Protein AF-0000000085129226 (afdb_homodimer)

Nearest PDB structures (foldseek):
  6c9i-assembly1_H  TM=8.394E-01  e=1.267E-07  Pseudomonas aeruginosa PAO1
  4jcu-assembly1_A  TM=8.297E-01  e=1.468E-06  Deinococcus radiodurans R1 = ATCC 13939 = DSM 20539
  8ukm-assembly1_B  TM=6.524E-01  e=1.034E-04  synthetic construct
  3fwu-assembly1_A  TM=6.104E-01  e=4.270E-04  Leishmania major
  9mf3-assembly1_A  TM=7.024E-01  e=2.140E-03  Plasmodium knowlesi strain H

Sequence (278 aa):
MPHIAIEVSPSLLPSIQWEPVLHAMHLALAERGWARLADLKSRVAPIAVGLCGDDPHAQQLIATLTLTNPRPPQMCSAMAEVVFEHLSRAIGAIGPIGPIDAHPEAAAWVQCGVFLQEHPKSHYLKRQWNAPPPAPSTPMPHIAIEVSPSLLPSIQWEPVLHAMHLALAERGWARLADLKSRVAPIAVGLCGDDPHAQQLIATLTLTNPRPPQMCSAMAEVVFEHLSRAIGAIGPIGPIDAHPEAAAWVQCGVFLQEHPKSHYLKRQWNAPPPAPSTP

Solvent-accessible surface area (backbone atoms only — not comparable to full-atom values): 15858 Å² total; per-residue (Å²): 88,40,35,37,43,31,39,27,29,60,78,52,56,80,59,43,72,54,69,66,52,52,38,51,45,38,47,56,43,27,75,73,66,77,44,60,47,79,44,31,33,38,35,30,30,72,41,90,79,75,70,49,92,90,38,76,59,45,36,43,38,41,33,38,41,36,33,28,59,91,69,58,67,68,57,54,53,50,50,50,47,51,54,47,50,51,53,49,51,51,58,67,70,37,71,87,51,68,65,82,85,45,57,74,87,60,52,42,46,75,49,76,47,73,45,80,41,80,40,61,49,88,38,51,48,76,51,72,40,78,61,74,76,77,76,75,78,76,128,90,40,36,38,44,33,39,27,29,60,79,52,56,80,60,44,71,55,66,66,52,52,50,51,46,45,49,57,43,27,75,73,65,76,43,59,62,90,42,54,46,74,50,80,45,68,33,75,44,57,36,42,26,86,36,71,62,45,35,44,38,42,33,38,39,36,35,28,60,92,67,58,68,70,55,53,50,50,52,49,48,51,53,47,48,51,52,48,51,50,58,69,67,37,70,88,50,67,65,84,84,44,55,74,88,55,51,44,21,40,41,37,38,37,39,54,41,81,42,64,50,90,80,55,86,88,88,84,76,91,64,74,75,77,76,75,77,78,127

Foldseek 3Di:
DKEKEKEWEPLVVVQFPVVVLVLVLLCVCVVVVNDPSVPYYYDYDYDPADDDDPDRLAIEMEMEIEAADDDDPVSLVVSQVSNVVSVVVRVVPGPFGDDPPPDPVSGHHYYYYYHYHYHYNVPDDDDDDPDDDDDPPDD/DKEKEKEWEPLVVVQFPVPVLVLVLLCVCVVVVNDPSVPYYYDYDYDPADDDDPDRLAIEMEMEIEDADDDPPVSLVVSQVSNVVSVVVRVVPGDFGDDPPDDPVSGHHYYYYYHYHYHHNVVDDDDDDPDPDDDPPDD

Radius of gyration: 20.68 Å; Cα contacts (8 Å, |Δi|>4): 468; chains: 2; bounding box: 60×63×51 Å

pLDDT: mean 89.67, std 13.09, range [45.44, 98.75]

Secondary structure (DSSP, 8-state):
--EEEEEE-TTTGGGS-HHHHHHHHHHHHHHTTSS-GGG-EEEEEE-SS--BTTBTT-EEEEEEEEE-S---HHHHHHHHHHHHHHHHHHHHTS---S-TTS-GGGPPPEEEEEEEEE--GGGEEEEEESPPPPP----/--EEEEEE-TTTGGGS-HHHHHHHHHHHHHHTTSS-GGG-EEEEEE-SEEEETTBTT-EEEEEEEEE-S---HHHHHHHHHHHHHHHHHHHHT----S-TTS-GGGPPPEEEEEEEEE--GGG-----SSPPP------

Organism: Delftia acidovorans (strain DSM 14801 / SPH-1) (NCBI:txid398578)

InterPro domains:
  IPR014347 Tautomerase/MIF superfamily [G3DSA:3.30.429.10] (1-131)
  IPR014347 Tautomerase/MIF superfamily [SSF55331] (2-94)

Structure (mmCIF, N/CA/C/O backbone):
data_AF-0000000085129226-model_v1
#
loop_
_entity.id
_entity.type
_entity.pdbx_description
1 polymer '5-carboxymethyl-2-hydroxymuconate isomerase'
#
loop_
_atom_site.group_PDB
_atom_site.id
_atom_site.type_symbol
_atom_site.label_atom_id
_atom_site.label_alt_id
_atom_site.label_comp_id
_atom_site.label_asym_id
_atom_site.label_entity_id
_atom_site.label_seq_id
_atom_site.pdbx_PDB_ins_code
_atom_site.Cartn_x
_atom_site.Cartn_y
_atom_site.Cartn_z
_atom_site.occupancy
_atom_site.B_iso_or_equiv
_atom_site.auth_seq_id
_atom_site.auth_comp_id
_atom_site.auth_asym_id
_atom_site.auth_atom_id
_atom_site.pdbx_PDB_model_num
ATOM 1 N N . MET A 1 1 ? -12.898 -1.549 -1.796 1 88.31 1 MET A N 1
ATOM 2 C CA . MET A 1 1 ? -11.859 -1.631 -0.772 1 88.31 1 MET A CA 1
ATOM 3 C C . MET A 1 1 ? -10.773 -0.582 -1.011 1 88.31 1 MET A C 1
ATOM 5 O O . MET A 1 1 ? -9.719 -0.891 -1.561 1 88.31 1 MET A O 1
ATOM 9 N N . PRO A 1 2 ? -11.086 0.619 -0.636 1 97.19 2 PRO A N 1
ATOM 10 C CA . PRO A 1 2 ? -10.148 1.71 -0.916 1 97.19 2 PRO A CA 1
ATOM 11 C C . PRO A 1 2 ? -8.891 1.646 -0.049 1 97.19 2 PRO A C 1
ATOM 13 O O . PRO A 1 2 ? -8.977 1.302 1.134 1 97.19 2 PRO A O 1
ATOM 16 N N . HIS A 1 3 ? -7.758 1.921 -0.655 1 98.62 3 HIS A N 1
ATOM 17 C CA . HIS A 1 3 ? -6.484 2.113 0.029 1 98.62 3 HIS A CA 1
ATOM 18 C C . HIS A 1 3 ? -6 3.553 -0.105 1 98.62 3 HIS A C 1
ATOM 20 O O . HIS A 1 3 ? -6.051 4.133 -1.193 1 98.62 3 HIS A O 1
ATOM 26 N N . ILE A 1 4 ? -5.586 4.121 0.953 1 98.75 4 ILE A N 1
ATOM 27 C CA . ILE A 1 4 ? -4.93 5.422 0.935 1 98.75 4 ILE A CA 1
ATOM 28 C C . ILE A 1 4 ? -3.494 5.281 1.437 1 98.75 4 ILE A C 1
ATOM 30 O O . ILE A 1 4 ? -3.264 5.105 2.635 1 98.75 4 ILE A O 1
ATOM 34 N N . ALA A 1 5 ? -2.553 5.324 0.58 1 98.75 5 ALA A N 1
ATOM 35 C CA . ALA A 1 5 ? -1.132 5.289 0.915 1 98.75 5 ALA A CA 1
ATOM 36 C C . ALA A 1 5 ? -0.539 6.695 0.933 1 98.75 5 ALA A C 1
ATOM 38 O O . ALA A 1 5 ? -0.619 7.422 -0.059 1 98.75 5 ALA A O 1
ATOM 39 N N . ILE A 1 6 ? 0.113 7.074 1.981 1 98.69 6 ILE A N 1
ATOM 40 C CA . ILE A 1 6 ? 0.617 8.43 2.148 1 98.69 6 ILE A CA 1
ATOM 41 C C . ILE A 1 6 ? 2.127 8.398 2.369 1 98.69 6 ILE A C 1
ATOM 43 O O . ILE A 1 6 ? 2.621 7.652 3.219 1 98.69 6 ILE A O 1
ATOM 47 N N . GLU A 1 7 ? 2.844 9.109 1.606 1 98.31 7 GLU A N 1
ATOM 48 C CA . GLU A 1 7 ? 4.262 9.391 1.812 1 98.31 7 GLU A CA 1
ATOM 49 C C . GLU A 1 7 ? 4.473 10.82 2.301 1 98.31 7 GLU A C 1
ATOM 51 O O . GLU A 1 7 ? 3.902 11.766 1.747 1 98.31 7 GLU A O 1
ATOM 56 N N . VAL A 1 8 ? 5.273 10.93 3.248 1 97.5 8 VAL A N 1
ATOM 57 C CA . VAL A 1 8 ? 5.359 12.25 3.857 1 97.5 8 VAL A CA 1
ATOM 58 C C . VAL A 1 8 ? 6.809 12.555 4.238 1 97.5 8 VAL A C 1
ATOM 60 O O . VAL A 1 8 ? 7.547 11.656 4.645 1 97.5 8 VAL A O 1
ATOM 63 N N . SER A 1 9 ? 7.234 13.828 4.145 1 95.25 9 SER A N 1
ATOM 64 C CA . SER A 1 9 ? 8.555 14.258 4.59 1 95.25 9 SER A CA 1
ATOM 65 C C . SER A 1 9 ? 8.773 13.93 6.062 1 95.25 9 SER A C 1
ATOM 67 O O . SER A 1 9 ? 7.84 13.992 6.863 1 95.25 9 SER A O 1
ATOM 69 N N . PRO A 1 10 ? 10 13.734 6.375 1 92.12 10 PRO A N 1
ATOM 70 C CA . PRO A 1 10 ? 10.289 13.281 7.734 1 92.12 10 PRO A CA 1
ATOM 71 C C . PRO A 1 10 ? 9.883 14.297 8.797 1 92.12 10 PRO A C 1
ATOM 73 O O . PRO A 1 10 ? 9.438 13.914 9.883 1 92.12 10 PRO A O 1
ATOM 76 N N . SER A 1 11 ? 9.977 15.547 8.516 1 88.62 11 SER A N 1
ATOM 77 C CA . SER A 1 11 ? 9.648 16.562 9.508 1 88.62 11 SER A CA 1
ATOM 78 C C . SER A 1 11 ? 8.148 16.656 9.734 1 88.62 11 SER A C 1
ATOM 80 O O . SER A 1 11 ? 7.699 17.047 10.82 1 88.62 11 SER A O 1
ATOM 82 N N . LEU A 1 12 ? 7.395 16.219 8.797 1 91.5 12 LEU A N 1
ATOM 83 C CA . LEU A 1 12 ? 5.941 16.297 8.898 1 91.5 12 LEU A CA 1
ATOM 84 C C . LEU A 1 12 ? 5.395 15.094 9.664 1 91.5 12 LEU A C 1
ATOM 86 O O . LEU A 1 12 ? 4.328 15.18 10.281 1 91.5 12 LEU A O 1
ATOM 90 N N . LEU A 1 13 ? 6.074 14.062 9.602 1 93.94 13 LEU A N 1
ATOM 91 C CA . LEU A 1 13 ? 5.578 12.805 10.156 1 93.94 13 LEU A CA 1
ATOM 92 C C . LEU A 1 13 ? 5.254 12.953 11.633 1 93.94 13 LEU A C 1
ATOM 94 O O . LEU A 1 13 ? 4.148 12.617 12.07 1 93.94 13 LEU A O 1
ATOM 98 N N . PRO A 1 14 ? 6.145 13.539 12.406 1 92.81 14 PRO A N 1
ATOM 99 C CA . PRO A 1 14 ? 5.805 13.695 13.828 1 92.81 14 PRO A CA 1
ATOM 100 C C . PRO A 1 14 ? 4.902 14.898 14.086 1 92.81 14 PRO A C 1
ATOM 102 O O . PRO A 1 14 ? 4.379 15.055 15.195 1 92.81 14 PRO A O 1
ATOM 105 N N . SER A 1 15 ? 4.723 15.781 13.164 1 92.12 15 SER A N 1
ATOM 106 C CA . SER A 1 15 ? 4.012 17.031 13.383 1 92.12 15 SER A CA 1
ATOM 107 C C . SER A 1 15 ? 2.508 16.859 13.211 1 92.12 15 SER A C 1
ATOM 109 O O . SER A 1 15 ? 1.726 17.734 13.578 1 92.12 15 SER A O 1
ATOM 111 N N . ILE A 1 16 ? 2.092 15.719 12.617 1 94.5 16 ILE A N 1
ATOM 112 C CA . ILE A 1 16 ? 0.68 15.453 12.375 1 94.5 16 ILE A CA 1
ATOM 113 C C . ILE A 1 16 ? 0.212 14.305 13.266 1 94.5 16 ILE A C 1
ATOM 115 O O . ILE A 1 16 ? 0.913 13.305 13.422 1 94.5 16 ILE A O 1
ATOM 119 N N . GLN A 1 17 ? -0.953 14.523 13.898 1 95.38 17 GLN A N 1
ATOM 120 C CA . GLN A 1 17 ? -1.608 13.414 14.586 1 95.38 17 GLN A CA 1
ATOM 121 C C . GLN A 1 17 ? -2.344 12.508 13.594 1 95.38 17 GLN A C 1
ATOM 123 O O . GLN A 1 17 ? -3.523 12.727 13.312 1 95.38 17 GLN A O 1
ATOM 128 N N . TRP A 1 18 ? -1.726 11.492 13.18 1 96.62 18 TRP A N 1
ATOM 129 C CA . TRP A 1 18 ? -2.15 10.742 12.008 1 96.62 18 TRP A CA 1
ATOM 130 C C . TRP A 1 18 ? -3.398 9.914 12.312 1 96.62 18 TRP A C 1
ATOM 132 O O . TRP A 1 18 ? -4.332 9.875 11.508 1 96.62 18 TRP A O 1
ATOM 142 N N . GLU A 1 19 ? -3.438 9.242 13.445 1 95.44 19 GLU A N 1
ATOM 143 C CA . GLU A 1 19 ? -4.539 8.328 13.711 1 95.44 19 GLU A CA 1
ATOM 144 C C . GLU A 1 19 ? -5.887 9.039 13.633 1 95.44 19 GLU A C 1
ATOM 146 O O . GLU A 1 19 ? -6.777 8.617 12.898 1 95.44 19 GLU A O 1
ATOM 151 N N . PRO A 1 20 ? -6.008 10.203 14.352 1 96.88 20 PRO A N 1
ATOM 152 C CA . PRO A 1 20 ? -7.27 10.938 14.211 1 96.88 20 PRO A CA 1
ATOM 153 C C . PRO A 1 20 ? -7.527 11.406 12.781 1 96.88 20 PRO A C 1
ATOM 155 O O . PRO A 1 20 ? -8.68 11.438 12.336 1 96.88 20 PRO A O 1
ATOM 158 N N . VAL A 1 21 ? -6.523 11.812 12.055 1 97.69 21 VAL A N 1
ATOM 159 C CA . VAL A 1 21 ? -6.676 12.297 10.688 1 97.69 21 VAL A CA 1
ATOM 160 C C . VAL A 1 21 ? -7.176 11.164 9.797 1 97.69 21 VAL A C 1
ATOM 162 O O . VAL A 1 21 ? -8.141 11.336 9.047 1 97.69 21 VAL A O 1
ATOM 165 N N . LEU A 1 22 ? -6.562 10.008 9.906 1 98.38 22 LEU A N 1
ATOM 166 C CA . LEU A 1 22 ? -6.961 8.859 9.102 1 98.38 22 LEU A CA 1
ATOM 167 C C . LEU A 1 22 ? -8.375 8.406 9.453 1 98.38 22 LEU A C 1
ATOM 169 O O . LEU A 1 22 ? -9.172 8.086 8.57 1 98.38 22 LEU A O 1
ATOM 173 N N . HIS A 1 23 ? -8.617 8.43 10.672 1 98.25 23 HIS A N 1
ATOM 174 C CA . HIS A 1 23 ? -9.945 8.031 11.125 1 98.25 23 HIS A CA 1
ATOM 175 C C . HIS A 1 23 ? -11.023 8.961 10.57 1 98.25 23 HIS A C 1
ATOM 177 O O . HIS A 1 23 ? -12.047 8.5 10.07 1 98.25 23 HIS A O 1
ATOM 183 N N . ALA A 1 24 ? -10.773 10.203 10.711 1 98.31 24 ALA A N 1
ATOM 184 C CA . ALA A 1 24 ? -11.719 11.188 10.188 1 98.31 24 ALA A CA 1
ATOM 185 C C . ALA A 1 24 ? -11.914 11.016 8.688 1 98.31 24 ALA A C 1
ATOM 187 O O . ALA A 1 24 ? -13.031 11.164 8.18 1 98.31 24 ALA A O 1
ATOM 188 N N . MET A 1 25 ? -10.883 10.766 7.992 1 98.12 25 MET A N 1
ATOM 189 C CA . MET A 1 25 ? -10.945 10.531 6.551 1 98.12 25 MET A CA 1
ATOM 190 C C . MET A 1 25 ? -11.805 9.312 6.234 1 98.12 25 MET A C 1
ATOM 192 O O . MET A 1 25 ? -12.664 9.367 5.359 1 98.12 25 MET A O 1
ATOM 196 N N . HIS A 1 26 ? -11.531 8.25 6.957 1 98.56 26 HIS A N 1
ATOM 197 C CA . HIS A 1 26 ? -12.32 7.039 6.766 1 98.56 26 HIS A CA 1
ATOM 198 C C . HIS A 1 26 ? -13.797 7.297 7.031 1 98.56 26 HIS A C 1
ATOM 200 O O . HIS A 1 26 ? -14.656 6.906 6.238 1 98.56 26 HIS A O 1
ATOM 206 N N . LEU A 1 27 ? -14.109 7.934 8.062 1 98.44 27 LEU A N 1
ATOM 207 C CA . LEU A 1 27 ? -15.484 8.227 8.438 1 98.44 27 LEU A CA 1
ATOM 208 C C . LEU A 1 27 ? -16.156 9.086 7.371 1 98.44 27 LEU A C 1
ATOM 210 O O . LEU A 1 27 ? -17.312 8.844 7.012 1 98.44 27 LEU A O 1
ATOM 214 N N . ALA A 1 28 ? -15.492 10.062 6.93 1 98.56 28 ALA A N 1
ATOM 215 C CA . ALA A 1 28 ? -16.047 10.969 5.93 1 98.56 28 ALA A CA 1
ATOM 216 C C . ALA A 1 28 ? -16.453 10.219 4.664 1 98.56 28 ALA A C 1
ATOM 218 O O . ALA A 1 28 ? -17.5 10.484 4.078 1 98.56 28 ALA A O 1
ATOM 219 N N . LEU A 1 29 ? -15.617 9.336 4.254 1 98.25 29 LEU A N 1
ATOM 220 C CA . LEU A 1 29 ? -15.898 8.539 3.062 1 98.25 29 LEU A CA 1
ATOM 221 C C . LEU A 1 29 ? -17.047 7.57 3.32 1 98.25 29 LEU A C 1
ATOM 223 O O . LEU A 1 29 ? -17.938 7.406 2.473 1 98.25 29 LEU A O 1
ATOM 227 N N . ALA A 1 30 ? -17.047 7 4.457 1 98.06 30 ALA A N 1
ATOM 228 C CA . ALA A 1 30 ? -18.062 5.996 4.805 1 98.06 30 ALA A CA 1
ATOM 229 C C . ALA A 1 30 ? -19.422 6.641 5.008 1 98.06 30 ALA A C 1
ATOM 231 O O . ALA A 1 30 ? -20.453 6.082 4.598 1 98.06 30 ALA A O 1
ATOM 232 N N . GLU A 1 31 ? -19.469 7.734 5.605 1 97.75 31 GLU A N 1
ATOM 233 C CA . GLU A 1 31 ? -20.719 8.414 5.91 1 97.75 31 GLU A CA 1
ATOM 234 C C . GLU A 1 31 ? -21.438 8.844 4.637 1 97.75 31 GLU A C 1
ATOM 236 O O . GLU A 1 31 ? -22.672 8.93 4.613 1 97.75 31 GLU A O 1
ATOM 241 N N . ARG A 1 32 ? -20.766 9.031 3.611 1 96.81 32 ARG A N 1
ATOM 242 C CA . ARG A 1 32 ? -21.328 9.422 2.318 1 96.81 32 ARG A CA 1
ATOM 243 C C . ARG A 1 32 ? -21.781 8.203 1.531 1 96.81 32 ARG A C 1
ATOM 245 O O . ARG A 1 32 ? -22.328 8.328 0.433 1 96.81 32 ARG A O 1
ATOM 252 N N . GLY A 1 33 ? -21.438 7.078 2.082 1 95.88 33 GLY A N 1
ATOM 253 C CA . GLY A 1 33 ? -21.844 5.832 1.44 1 95.88 33 GLY A CA 1
ATOM 254 C C . GLY A 1 33 ? -20.906 5.418 0.32 1 95.88 33 GLY A C 1
ATOM 255 O O . GLY A 1 33 ? -21.266 4.594 -0.524 1 95.88 33 GLY A O 1
ATOM 256 N N . TRP A 1 34 ? -19.75 5.93 0.274 1 96.44 34 TRP A N 1
ATOM 257 C CA . TRP A 1 34 ? -18.859 5.691 -0.857 1 96.44 34 TRP A CA 1
ATOM 258 C C . TRP A 1 34 ? -18 4.457 -0.623 1 96.44 34 TRP A C 1
ATOM 260 O O . TRP A 1 34 ? -17.391 3.93 -1.557 1 96.44 34 TRP A O 1
ATOM 270 N N . ALA A 1 35 ? -17.891 3.943 0.627 1 96.44 35 ALA A N 1
ATOM 271 C CA . ALA A 1 35 ? -17.188 2.732 1.023 1 96.44 35 ALA A CA 1
ATOM 272 C C . ALA A 1 35 ? -17.656 2.242 2.391 1 96.44 35 ALA A C 1
ATOM 274 O O . ALA A 1 35 ? -18.078 3.039 3.229 1 96.44 35 ALA A O 1
ATOM 275 N N . ARG A 1 36 ? -17.609 1.003 2.551 1 95.56 36 ARG A N 1
ATOM 276 C CA . ARG A 1 36 ? -17.781 0.502 3.91 1 95.56 36 ARG A CA 1
ATOM 277 C C . ARG A 1 36 ? -16.594 0.858 4.781 1 95.56 36 ARG A C 1
ATOM 279 O O . ARG A 1 36 ? -15.438 0.746 4.344 1 95.56 36 ARG A O 1
ATOM 286 N N . LEU A 1 37 ? -16.844 1.303 5.988 1 96.38 37 LEU A N 1
ATOM 287 C CA . LEU A 1 37 ? -15.781 1.695 6.914 1 96.38 37 LEU A CA 1
ATOM 288 C C . LEU A 1 37 ? -14.758 0.576 7.082 1 96.38 37 LEU A C 1
ATOM 290 O O . LEU A 1 37 ? -13.555 0.819 7.02 1 96.38 37 LEU A O 1
ATOM 294 N N . ALA A 1 38 ? -15.164 -0.671 7.172 1 92.81 38 ALA A N 1
ATOM 295 C CA . ALA A 1 38 ? -14.312 -1.828 7.434 1 92.81 38 ALA A CA 1
ATOM 296 C C . ALA A 1 38 ? -13.43 -2.145 6.227 1 92.81 38 ALA A C 1
ATOM 298 O O . ALA A 1 38 ? -12.469 -2.906 6.336 1 92.81 38 ALA A O 1
ATOM 299 N N . ASP A 1 39 ? -13.727 -1.554 5.094 1 94.44 39 ASP A N 1
ATOM 300 C CA . ASP A 1 39 ? -12.992 -1.862 3.875 1 94.44 39 ASP A CA 1
ATOM 301 C C . ASP A 1 39 ? -11.883 -0.844 3.633 1 94.44 39 ASP A C 1
ATOM 303 O O . ASP A 1 39 ? -11.031 -1.037 2.758 1 94.44 39 ASP A O 1
ATOM 307 N N . LEU A 1 40 ? -11.93 0.253 4.336 1 97.06 40 LEU A N 1
ATOM 308 C CA . LEU A 1 40 ? -10.945 1.312 4.133 1 97.06 40 LEU A CA 1
ATOM 309 C C . LEU A 1 40 ? -9.625 0.967 4.812 1 97.06 40 LEU A C 1
ATOM 311 O O . LEU A 1 40 ? -9.617 0.462 5.938 1 97.06 40 LEU A O 1
ATOM 315 N N . LYS A 1 41 ? -8.516 1.182 4.148 1 97.75 41 LYS A N 1
ATOM 316 C CA . LYS A 1 41 ? -7.172 0.99 4.688 1 97.75 41 LYS A CA 1
ATOM 317 C C . LYS A 1 41 ? -6.273 2.178 4.355 1 97.75 41 LYS A C 1
ATOM 319 O O . LYS A 1 41 ? -6.188 2.598 3.201 1 97.75 41 LYS A O 1
ATOM 324 N N . SER A 1 42 ? -5.672 2.67 5.344 1 98.5 42 SER A N 1
ATOM 325 C CA . SER A 1 42 ? -4.711 3.75 5.137 1 98.5 42 SER A CA 1
ATOM 326 C C . SER A 1 42 ? -3.361 3.416 5.758 1 98.5 42 SER A C 1
ATOM 328 O O . SER A 1 42 ? -3.291 2.68 6.746 1 98.5 42 SER A O 1
ATOM 330 N N . ARG A 1 43 ? -2.391 3.967 5.141 1 98.38 43 ARG A N 1
ATOM 331 C CA . ARG A 1 43 ? -1.043 3.799 5.672 1 98.38 43 ARG A CA 1
ATOM 332 C C . ARG A 1 43 ? -0.167 5 5.336 1 98.38 43 ARG A C 1
ATOM 334 O O . ARG A 1 43 ? -0.333 5.621 4.285 1 98.38 43 ARG A O 1
ATOM 341 N N . VAL A 1 44 ? 0.813 5.262 6.246 1 98.38 44 VAL A N 1
ATOM 342 C CA . VAL A 1 44 ? 1.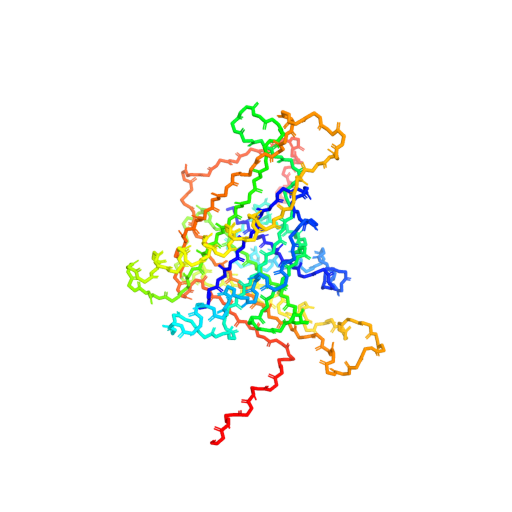727 6.395 6.125 1 98.38 44 VAL A CA 1
ATOM 343 C C . VAL A 1 44 ? 3.17 5.902 6.184 1 98.38 44 VAL A C 1
ATOM 345 O O . VAL A 1 44 ? 3.508 5.047 7.008 1 98.38 44 VAL A O 1
ATOM 348 N N . ALA A 1 45 ? 4 6.406 5.348 1 97.31 45 ALA A N 1
ATOM 349 C CA . ALA A 1 45 ? 5.43 6.094 5.348 1 97.31 45 ALA A CA 1
ATOM 350 C C . ALA A 1 45 ? 6.266 7.355 5.168 1 97.31 45 ALA A C 1
ATOM 352 O O . ALA A 1 45 ? 5.875 8.273 4.438 1 97.31 45 ALA A O 1
ATOM 353 N N . PRO A 1 46 ? 7.449 7.363 5.762 1 96.12 46 PRO A N 1
ATOM 354 C CA . PRO A 1 46 ? 8.328 8.523 5.57 1 96.12 46 PRO A CA 1
ATOM 355 C C . PRO A 1 46 ? 9.062 8.492 4.234 1 96.12 46 PRO A C 1
ATOM 357 O O . PRO A 1 46 ? 9.414 7.418 3.742 1 96.12 46 PRO A O 1
ATOM 360 N N . ILE A 1 47 ? 9.289 9.664 3.703 1 95.81 47 ILE A N 1
ATOM 361 C CA . ILE A 1 47 ? 10.227 9.875 2.607 1 95.81 47 ILE A CA 1
ATOM 362 C C . ILE A 1 47 ? 11.641 10.047 3.164 1 95.81 47 ILE A C 1
ATOM 364 O O . ILE A 1 47 ? 11.883 10.906 4.016 1 95.81 47 ILE A O 1
ATOM 368 N N . ALA A 1 48 ? 12.555 9.281 2.605 1 94 48 ALA A N 1
ATOM 369 C CA . ALA A 1 48 ? 13.914 9.352 3.135 1 94 48 ALA A CA 1
ATOM 370 C C . ALA A 1 48 ? 14.609 10.641 2.703 1 94 48 ALA A C 1
ATOM 372 O O . ALA A 1 48 ? 15.242 11.32 3.518 1 94 48 ALA A O 1
ATOM 373 N N . VAL A 1 49 ? 14.594 10.938 1.467 1 93.62 49 VAL A N 1
ATOM 374 C CA . VAL A 1 49 ? 15.156 12.156 0.884 1 93.62 49 VAL A CA 1
ATOM 375 C C . VAL A 1 49 ? 14.188 12.727 -0.148 1 93.62 49 VAL A C 1
ATOM 377 O O . VAL A 1 49 ? 13.656 11.992 -0.982 1 93.62 49 VAL A O 1
ATOM 380 N N . GLY A 1 50 ? 13.875 14 0.021 1 93.06 50 GLY A N 1
ATOM 381 C CA . GLY A 1 50 ? 12.945 14.633 -0.901 1 93.06 50 GLY A CA 1
ATOM 382 C C . GLY A 1 50 ? 13.391 16.016 -1.351 1 93.06 50 GLY A C 1
ATOM 383 O O . GLY A 1 50 ? 14.203 16.656 -0.68 1 93.06 50 GLY A O 1
ATOM 384 N N . LEU A 1 51 ? 12.984 16.328 -2.498 1 94 51 LEU A N 1
ATOM 385 C CA . LEU A 1 51 ? 13.156 17.656 -3.066 1 94 51 LEU A CA 1
ATOM 386 C C . LEU A 1 51 ? 11.898 18.109 -3.799 1 94 51 LEU A C 1
ATOM 388 O O . LEU A 1 51 ? 11.297 17.328 -4.543 1 94 51 LEU A O 1
ATOM 392 N N . CYS A 1 52 ? 11.5 19.297 -3.539 1 93.19 52 CYS A N 1
ATOM 393 C CA . CYS A 1 52 ? 10.438 19.938 -4.305 1 93.19 52 CYS A CA 1
ATOM 394 C C . CYS A 1 52 ? 10.977 21.094 -5.133 1 93.19 52 CYS A C 1
ATOM 396 O O . CYS A 1 52 ? 11.375 22.109 -4.586 1 93.19 52 CYS A O 1
ATOM 398 N N . GLY A 1 53 ? 10.836 20.844 -6.484 1 94.25 53 GLY A N 1
ATOM 399 C CA . GLY A 1 53 ? 11.5 21.812 -7.336 1 94.25 53 GLY A CA 1
ATOM 400 C C . GLY A 1 53 ? 12.977 21.969 -7.023 1 94.25 53 GLY A C 1
ATOM 401 O O . GLY A 1 53 ? 13.727 20.984 -7.078 1 94.25 53 GLY A O 1
ATOM 402 N N . ASP A 1 54 ? 13.406 23.172 -6.621 1 93.19 54 ASP A N 1
ATOM 403 C CA . ASP A 1 54 ? 14.797 23.438 -6.27 1 93.19 54 ASP A CA 1
ATOM 404 C C . ASP A 1 54 ? 14.914 23.891 -4.812 1 93.19 54 ASP A C 1
ATOM 406 O O . ASP A 1 54 ? 15.938 24.438 -4.41 1 93.19 54 ASP A O 1
ATOM 410 N N . ASP A 1 55 ? 13.93 23.75 -3.924 1 90.25 55 ASP A N 1
ATOM 411 C CA . ASP A 1 55 ? 13.93 24.156 -2.523 1 90.25 55 ASP A CA 1
ATOM 412 C C . ASP A 1 55 ? 14.117 22.969 -1.596 1 90.25 55 ASP A C 1
ATOM 414 O O . ASP A 1 55 ? 13.172 22.203 -1.358 1 90.25 55 ASP A O 1
ATOM 418 N N . PRO A 1 56 ? 15.211 22.844 -1 1 86.5 56 PRO A N 1
ATOM 419 C CA . PRO A 1 56 ? 15.469 21.703 -0.121 1 86.5 56 PRO A CA 1
ATOM 420 C C . PRO A 1 56 ? 14.719 21.781 1.205 1 86.5 56 PRO A C 1
ATOM 422 O O . PRO A 1 56 ? 14.68 20.812 1.963 1 86.5 56 PRO A O 1
ATOM 425 N N . HIS A 1 57 ? 14.094 22.875 1.506 1 86.25 57 HIS A N 1
ATOM 426 C CA . HIS A 1 57 ? 13.398 23.047 2.775 1 86.25 57 HIS A CA 1
ATOM 427 C C . HIS A 1 57 ? 11.906 22.766 2.627 1 86.25 57 HIS A C 1
ATOM 429 O O . HIS A 1 57 ? 11.195 22.625 3.625 1 86.25 57 HIS A O 1
ATOM 435 N N . ALA A 1 58 ? 11.438 22.75 1.385 1 89.75 58 ALA A N 1
ATOM 436 C CA . ALA A 1 58 ? 10.031 22.438 1.156 1 89.75 58 ALA A CA 1
ATOM 437 C C . ALA A 1 58 ? 9.695 21.016 1.616 1 89.75 58 ALA A C 1
ATOM 439 O O . ALA A 1 58 ? 10.516 20.109 1.471 1 89.75 58 ALA A O 1
ATOM 440 N N . GLN A 1 59 ? 8.555 20.906 2.227 1 92.75 59 GLN A N 1
ATOM 441 C CA . GLN A 1 59 ? 8.047 19.609 2.646 1 92.75 59 GLN A CA 1
ATOM 442 C C . GLN A 1 59 ? 7.016 19.078 1.653 1 92.75 59 GLN A C 1
ATOM 444 O O . GLN A 1 59 ? 6.418 19.844 0.898 1 92.75 59 GLN A O 1
ATOM 449 N N . GLN A 1 60 ? 6.891 17.781 1.68 1 96.06 60 GLN A N 1
ATOM 450 C CA . GLN A 1 60 ? 5.898 17.219 0.774 1 96.06 60 GLN A CA 1
ATOM 451 C C . GLN A 1 60 ? 5.086 16.125 1.464 1 96.06 60 GLN A C 1
ATOM 453 O O . GLN A 1 60 ? 5.594 15.43 2.34 1 96.06 60 GLN A O 1
ATOM 458 N N . LEU A 1 61 ? 3.865 16.062 1.17 1 97.5 61 LEU A N 1
ATOM 459 C CA . LEU A 1 61 ? 2.887 15.047 1.528 1 97.5 61 LEU A CA 1
ATOM 460 C C . LEU A 1 61 ? 2.143 14.555 0.293 1 97.5 61 LEU A C 1
ATOM 462 O O . LEU A 1 61 ? 1.397 15.305 -0.334 1 97.5 61 LEU A O 1
ATOM 466 N N . ILE A 1 62 ? 2.365 13.258 -0.052 1 98.31 62 ILE A N 1
ATOM 467 C CA . ILE A 1 62 ? 1.805 12.664 -1.261 1 98.31 62 ILE A CA 1
ATOM 468 C C . ILE A 1 62 ? 0.906 11.484 -0.886 1 98.31 62 ILE A C 1
ATOM 470 O O . ILE A 1 62 ? 1.353 10.539 -0.24 1 98.31 62 IL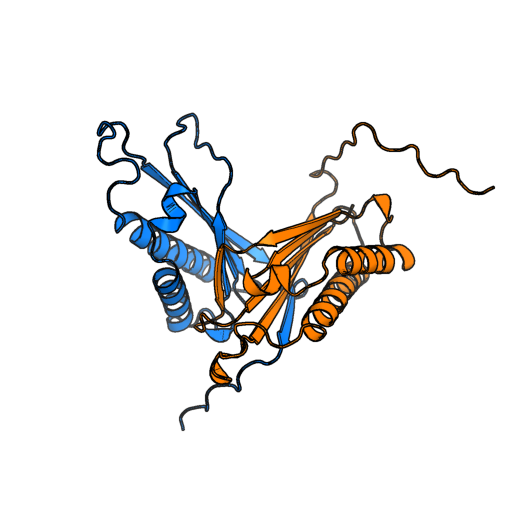E A O 1
ATOM 474 N N . ALA A 1 63 ? -0.336 11.617 -1.288 1 98.75 63 ALA A N 1
ATOM 475 C CA . ALA A 1 63 ? -1.274 10.523 -1.048 1 98.75 63 ALA A CA 1
ATOM 476 C C . ALA A 1 63 ? -1.716 9.875 -2.359 1 98.75 63 ALA A C 1
ATOM 478 O O . ALA A 1 63 ? -1.881 10.562 -3.371 1 98.75 63 ALA A O 1
ATOM 479 N N . THR A 1 64 ? -1.854 8.586 -2.334 1 98.62 64 THR A N 1
ATOM 480 C CA . THR A 1 64 ? -2.465 7.84 -3.428 1 98.62 64 THR A CA 1
ATOM 481 C C . THR A 1 64 ? -3.721 7.113 -2.955 1 98.62 64 THR A C 1
ATOM 483 O O . THR A 1 64 ? -3.648 6.227 -2.102 1 98.62 64 THR A O 1
ATOM 486 N N . LEU A 1 65 ? -4.848 7.527 -3.459 1 98.69 65 LEU A N 1
ATOM 487 C CA . LEU A 1 65 ? -6.105 6.812 -3.268 1 98.69 65 LEU A CA 1
ATOM 488 C C . LEU A 1 65 ? -6.301 5.754 -4.348 1 98.69 65 LEU A C 1
ATOM 490 O O . LEU A 1 65 ? -6.422 6.078 -5.531 1 98.69 65 LEU A O 1
ATOM 494 N N . THR A 1 66 ? -6.324 4.48 -3.959 1 98.31 66 THR A N 1
ATOM 495 C CA . THR A 1 66 ? -6.551 3.367 -4.875 1 98.31 66 THR A CA 1
ATOM 496 C C . THR A 1 66 ? -7.934 2.764 -4.66 1 98.31 66 THR A C 1
ATOM 498 O O . THR A 1 66 ? -8.273 2.348 -3.551 1 98.31 66 THR A O 1
ATOM 501 N N . LEU A 1 67 ? -8.664 2.725 -5.684 1 97.38 67 LEU A N 1
ATOM 502 C CA . LEU A 1 67 ? -10.016 2.18 -5.648 1 97.38 67 LEU A CA 1
ATOM 503 C C . LEU A 1 67 ? -10.09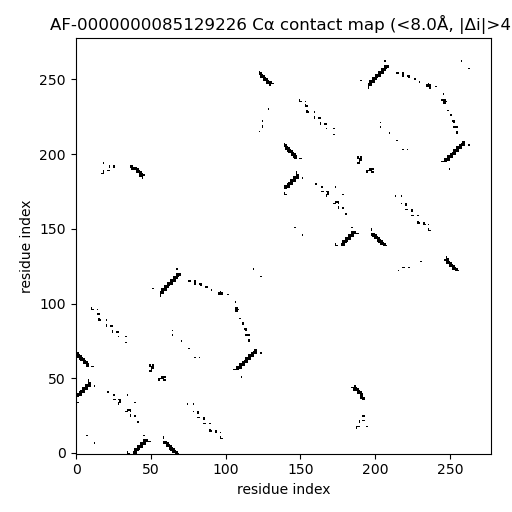4 0.872 -6.426 1 97.38 67 LEU A C 1
ATOM 505 O O . LEU A 1 67 ? -9.641 0.796 -7.57 1 97.38 67 LEU A O 1
ATOM 509 N N . THR A 1 68 ? -10.688 -0.151 -5.801 1 93.5 68 THR A N 1
ATOM 510 C CA . THR A 1 68 ? -10.727 -1.463 -6.438 1 93.5 68 THR A CA 1
ATOM 511 C C . THR A 1 68 ? -12.125 -1.776 -6.953 1 93.5 68 THR A C 1
ATOM 513 O O . THR A 1 68 ? -12.297 -2.656 -7.801 1 93.5 68 THR A O 1
ATOM 516 N N . ASN A 1 69 ? -13.203 -1.229 -6.484 1 91.94 69 ASN A N 1
ATOM 517 C CA . ASN A 1 69 ? -14.547 -1.373 -7.023 1 91.94 69 ASN A CA 1
ATOM 518 C C . ASN A 1 69 ? -14.859 -0.284 -8.047 1 91.94 69 ASN A C 1
ATOM 520 O O . ASN A 1 69 ? -14.406 0.853 -7.906 1 91.94 69 ASN A O 1
ATOM 524 N N . PRO A 1 70 ? -15.594 -0.691 -9.07 1 90.5 70 PRO A N 1
ATOM 525 C CA . PRO A 1 70 ? -16 0.353 -10.016 1 90.5 70 PRO A CA 1
ATOM 526 C C . PRO A 1 70 ? -16.891 1.412 -9.375 1 90.5 70 PRO A C 1
ATOM 528 O O . PRO A 1 70 ? -17.734 1.089 -8.531 1 90.5 70 PRO A O 1
ATOM 531 N N . ARG A 1 71 ? -16.672 2.58 -9.68 1 93.56 71 ARG A N 1
ATOM 532 C CA . ARG A 1 71 ? -17.438 3.736 -9.219 1 93.56 71 ARG A CA 1
ATOM 533 C C . ARG A 1 71 ? -17.578 4.773 -10.328 1 93.56 71 ARG A C 1
ATOM 535 O O . ARG A 1 71 ? -16.75 4.848 -11.234 1 93.56 71 ARG A O 1
ATOM 542 N N . PRO A 1 72 ? -18.688 5.539 -10.258 1 95.31 72 PRO A N 1
ATOM 543 C CA . PRO A 1 72 ? -18.797 6.648 -11.211 1 95.31 72 PRO A CA 1
ATOM 544 C C . PRO A 1 72 ? -17.641 7.641 -11.078 1 95.31 72 PRO A C 1
ATOM 546 O O . PRO A 1 72 ? -17.172 7.918 -9.969 1 95.31 72 PRO A O 1
ATOM 549 N N . PRO A 1 73 ? -17.203 8.156 -12.266 1 95.44 73 PRO A N 1
ATOM 550 C CA . PRO A 1 73 ? -16.047 9.055 -12.25 1 95.44 73 PRO A CA 1
ATOM 551 C C . PRO A 1 73 ? -16.234 10.227 -11.297 1 95.44 73 PRO A C 1
ATOM 553 O O . PRO A 1 73 ? -15.281 10.648 -10.641 1 95.44 73 PRO A O 1
ATOM 556 N N . GLN A 1 74 ? -17.375 10.797 -11.242 1 96.75 74 GLN A N 1
ATOM 557 C CA . GLN A 1 74 ? -17.609 11.93 -10.359 1 96.75 74 GLN A CA 1
ATOM 558 C C . GLN A 1 74 ? -17.438 11.539 -8.898 1 96.75 74 GLN A C 1
ATOM 560 O O . GLN A 1 74 ? -16.938 12.328 -8.094 1 96.75 74 GLN A O 1
ATOM 565 N N . MET A 1 75 ? -17.906 10.352 -8.555 1 97.12 75 MET A N 1
ATOM 566 C CA . MET A 1 75 ? -17.719 9.844 -7.199 1 97.12 75 MET A CA 1
ATOM 567 C C . MET A 1 75 ? -16.234 9.648 -6.887 1 97.12 75 MET A C 1
ATOM 569 O O . MET A 1 75 ? -15.773 10 -5.797 1 97.12 75 MET A O 1
ATOM 573 N N . CYS A 1 76 ? -15.5 9.117 -7.824 1 97.19 76 CYS A N 1
ATOM 574 C CA . CYS A 1 76 ? -14.07 8.93 -7.641 1 97.19 76 CYS A CA 1
ATOM 575 C C . CYS A 1 76 ? -13.375 10.258 -7.359 1 97.19 76 CYS A C 1
ATOM 577 O O . CYS A 1 76 ? -12.586 10.367 -6.414 1 97.19 76 CYS A O 1
ATOM 579 N N . SER A 1 77 ? -13.68 11.219 -8.156 1 97.56 77 SER A N 1
ATOM 580 C CA . SER A 1 77 ? -13.094 12.539 -7.992 1 97.56 77 SER A CA 1
ATOM 581 C C . SER A 1 77 ? -13.469 13.148 -6.645 1 97.56 77 SER A C 1
ATOM 583 O O . SER A 1 77 ? -12.641 13.781 -5.984 1 97.56 77 SER A O 1
ATOM 585 N N . ALA A 1 78 ? -14.68 12.977 -6.277 1 98.31 78 ALA A N 1
ATOM 586 C CA . ALA A 1 78 ? -15.148 13.508 -4.996 1 98.31 78 ALA A CA 1
ATOM 587 C C . ALA A 1 78 ? -14.438 12.82 -3.83 1 98.31 78 ALA A C 1
ATOM 589 O O . ALA A 1 78 ? -14.125 13.461 -2.824 1 98.31 78 ALA A O 1
ATOM 590 N N . MET A 1 79 ? -14.219 11.57 -3.936 1 98.38 79 MET A N 1
ATOM 591 C CA . MET A 1 79 ? -13.484 10.836 -2.908 1 98.38 79 MET A CA 1
ATOM 592 C C . MET A 1 79 ? -12.062 11.375 -2.764 1 98.38 79 MET A C 1
ATOM 594 O O . MET A 1 79 ? -11.578 11.562 -1.646 1 98.38 79 MET A O 1
ATOM 598 N N . ALA A 1 80 ? -11.438 11.594 -3.883 1 98.5 80 ALA A N 1
ATOM 599 C CA . ALA A 1 80 ? -10.094 12.164 -3.855 1 98.5 80 ALA A CA 1
ATOM 600 C C . ALA A 1 80 ? -10.094 13.547 -3.199 1 98.5 80 ALA A C 1
ATOM 602 O O . ALA A 1 80 ? -9.164 13.891 -2.465 1 98.5 80 ALA A O 1
ATOM 603 N N . GLU A 1 81 ? -11.07 14.289 -3.439 1 98.56 81 GLU A N 1
ATOM 604 C CA . GLU A 1 81 ? -11.195 15.617 -2.848 1 98.56 81 GLU A CA 1
ATOM 605 C C . GLU A 1 81 ? -11.344 15.539 -1.331 1 98.56 81 GLU A C 1
ATOM 607 O O . GLU A 1 81 ? -10.789 16.359 -0.601 1 98.56 81 GLU A O 1
ATOM 612 N N . VAL A 1 82 ? -12.117 14.57 -0.885 1 98.5 82 VAL A N 1
ATOM 613 C CA . VAL A 1 82 ? -12.273 14.367 0.551 1 98.5 82 VAL A CA 1
ATOM 614 C C . VAL A 1 82 ? -10.906 14.078 1.181 1 98.5 82 VAL A C 1
ATOM 616 O O . VAL A 1 82 ? -10.555 14.664 2.207 1 98.5 82 VAL A O 1
ATOM 619 N N . VAL A 1 83 ? -10.109 13.188 0.558 1 98.69 83 VAL A N 1
ATOM 620 C CA . VAL A 1 83 ? -8.766 12.867 1.037 1 98.69 83 VAL A CA 1
ATOM 621 C C . VAL A 1 83 ? -7.918 14.133 1.066 1 98.69 83 VAL A C 1
ATOM 623 O O . VAL A 1 83 ? -7.273 14.438 2.076 1 98.69 83 VAL A O 1
ATOM 626 N N . PHE A 1 84 ? -8.008 14.867 -0.013 1 98.62 84 PHE A N 1
ATOM 627 C CA . PHE A 1 84 ? -7.238 16.094 -0.151 1 98.62 84 PHE A CA 1
ATOM 628 C C . PHE A 1 84 ? -7.613 17.094 0.937 1 98.62 84 PHE A C 1
ATOM 630 O O . PHE A 1 84 ? -6.738 17.703 1.562 1 98.62 84 PHE A O 1
ATOM 637 N N . GLU A 1 85 ? -8.82 17.266 1.184 1 98.12 85 GLU A N 1
ATOM 638 C CA . GLU A 1 85 ? -9.305 18.234 2.168 1 98.12 85 GLU A CA 1
ATOM 639 C C . GLU A 1 85 ? -8.844 17.859 3.576 1 98.12 85 GLU A C 1
ATOM 641 O O . GLU A 1 85 ? -8.406 18.719 4.34 1 98.12 85 GLU A O 1
ATOM 646 N N . HIS A 1 86 ? -8.969 16.656 3.957 1 98.38 86 HIS A N 1
ATOM 647 C CA . HIS A 1 86 ? -8.578 16.219 5.293 1 98.38 86 HIS A CA 1
ATOM 648 C C . HIS A 1 86 ? -7.07 16.359 5.5 1 98.38 86 HIS A C 1
ATOM 650 O O . HIS A 1 86 ? -6.625 16.781 6.57 1 98.38 86 HIS A O 1
ATOM 656 N N . LEU A 1 87 ? -6.316 15.984 4.473 1 97.88 87 LEU A N 1
ATOM 657 C CA . LEU A 1 87 ? -4.867 16.141 4.582 1 97.88 87 LEU A CA 1
ATOM 658 C C . LEU A 1 87 ? -4.488 17.609 4.645 1 97.88 87 LEU A C 1
ATOM 660 O O . LEU A 1 87 ? -3.598 18 5.406 1 97.88 87 LEU A O 1
ATOM 664 N N . SER A 1 88 ? -5.184 18.422 3.875 1 95.69 88 SER A N 1
ATOM 665 C CA . SER A 1 88 ? -4.953 19.859 3.895 1 95.69 88 SER A CA 1
ATOM 666 C C . SER A 1 88 ? -5.238 20.453 5.273 1 95.69 88 SER A C 1
ATOM 668 O O . SER A 1 88 ? -4.469 21.281 5.773 1 95.69 88 SER A O 1
ATOM 670 N N . ARG A 1 89 ? -6.328 20.047 5.816 1 96.19 89 ARG A N 1
ATOM 671 C CA . ARG A 1 89 ? -6.684 20.516 7.152 1 96.19 89 ARG A CA 1
ATOM 672 C C . ARG A 1 89 ? -5.641 20.078 8.18 1 96.19 89 ARG A C 1
ATOM 674 O O . ARG A 1 89 ? -5.281 20.859 9.07 1 96.19 89 ARG A O 1
ATOM 681 N N . ALA A 1 90 ? -5.191 18.875 8.086 1 95.81 90 ALA A N 1
ATOM 682 C CA . ALA A 1 90 ? -4.164 18.375 9 1 95.81 90 ALA A CA 1
ATOM 683 C C . ALA A 1 90 ? -2.891 19.203 8.898 1 95.81 90 ALA A C 1
ATOM 685 O O . ALA A 1 90 ? -2.281 19.547 9.914 1 95.81 90 ALA A O 1
ATOM 686 N N . ILE A 1 91 ? -2.475 19.5 7.684 1 93.38 91 ILE A N 1
ATOM 687 C CA . ILE A 1 91 ? -1.283 20.297 7.438 1 93.38 91 ILE A CA 1
ATOM 688 C C . ILE A 1 91 ? -1.483 21.703 8.008 1 93.38 91 ILE A C 1
ATOM 690 O O . ILE A 1 91 ? -0.576 22.266 8.625 1 93.38 91 ILE A O 1
ATOM 694 N N . GLY A 1 92 ? -2.592 22.25 7.762 1 92.06 92 GLY A N 1
ATOM 695 C CA . GLY A 1 92 ? -2.893 23.594 8.227 1 92.06 92 GLY A CA 1
ATOM 696 C C . GLY A 1 92 ? -2.898 23.719 9.742 1 92.06 92 GLY A C 1
ATOM 697 O O . GLY A 1 92 ? -2.709 24.812 10.281 1 92.06 92 GLY A O 1
ATOM 698 N N . ALA A 1 93 ? -3.146 22.672 10.391 1 91.69 93 ALA A N 1
ATOM 699 C CA . ALA A 1 93 ? -3.285 22.672 11.844 1 91.69 93 ALA A CA 1
ATOM 700 C C . ALA A 1 93 ? -1.924 22.578 12.523 1 91.69 93 ALA A C 1
ATOM 702 O O . ALA A 1 93 ? -1.822 22.719 13.742 1 91.69 93 ALA A O 1
ATOM 703 N N . ILE A 1 94 ? -0.931 22.344 11.656 1 86.5 94 ILE A N 1
ATOM 704 C CA . ILE A 1 94 ? 0.37 22.141 12.289 1 86.5 94 ILE A CA 1
ATOM 705 C C . ILE A 1 94 ? 1.045 23.5 12.492 1 86.5 94 ILE A C 1
ATOM 707 O O . ILE A 1 94 ? 0.822 24.438 11.727 1 86.5 94 ILE A O 1
ATOM 711 N N . GLY A 1 95 ? 1.691 23.781 13.586 1 76 95 GLY A N 1
ATOM 712 C CA . GLY A 1 95 ? 2.496 24.969 13.805 1 76 95 GLY A CA 1
ATOM 713 C C . GLY A 1 95 ? 3.721 25.031 12.914 1 76 95 GLY A C 1
ATOM 714 O O . GLY A 1 95 ? 3.826 24.281 11.938 1 76 95 GLY A O 1
ATOM 715 N N . PRO A 1 96 ? 4.598 26.031 13.031 1 73.19 96 PRO A N 1
ATOM 716 C CA . PRO A 1 96 ? 5.828 26.141 12.25 1 73.19 96 PRO A CA 1
ATOM 717 C C . PRO A 1 96 ? 6.645 24.844 12.25 1 73.19 96 PRO A C 1
ATOM 719 O O . PRO A 1 96 ? 6.746 24.188 13.281 1 73.19 96 PRO A O 1
ATOM 722 N N . ILE A 1 97 ? 6.902 24.438 11.016 1 69 97 ILE A N 1
ATOM 723 C CA . ILE A 1 97 ? 7.707 23.234 10.828 1 69 97 ILE A CA 1
ATOM 724 C C . ILE A 1 97 ? 9.188 23.609 10.812 1 69 97 ILE A C 1
ATOM 726 O O . ILE A 1 97 ? 9.602 24.516 10.094 1 69 97 ILE A O 1
ATOM 730 N N . GLY A 1 98 ? 10.016 22.922 11.703 1 61.84 98 GLY A N 1
ATOM 731 C CA . GLY A 1 98 ? 11.445 23.219 11.781 1 61.84 98 GLY A CA 1
ATOM 732 C C . GLY A 1 98 ? 11.828 23.969 13.047 1 61.84 98 GLY A C 1
ATOM 733 O O . GLY A 1 98 ? 10.977 24.25 13.883 1 61.84 98 GLY A O 1
ATOM 734 N N . PRO A 1 99 ? 13.148 24.109 13.195 1 57.91 99 PRO A N 1
ATOM 735 C CA . PRO A 1 99 ? 13.625 24.75 14.422 1 57.91 99 PRO A CA 1
ATOM 736 C C . PRO A 1 99 ? 13.086 26.156 14.594 1 57.91 99 PRO A C 1
ATOM 738 O O . PRO A 1 99 ? 12.906 26.891 13.609 1 57.91 99 PRO A O 1
ATOM 741 N N . ILE A 1 100 ? 12.445 26.359 15.727 1 55.97 100 ILE A N 1
ATOM 742 C CA . ILE A 1 100 ? 11.867 27.641 16.109 1 55.97 100 ILE A CA 1
ATOM 743 C C . ILE A 1 100 ? 12.828 28.781 15.734 1 55.97 100 ILE A C 1
ATOM 745 O O . ILE A 1 100 ? 12.398 29.844 15.305 1 55.97 100 ILE A O 1
ATOM 749 N N . ASP A 1 101 ? 14.016 28.531 15.953 1 56.72 101 ASP A N 1
ATOM 750 C CA . ASP A 1 101 ? 14.992 29.609 15.781 1 56.72 101 ASP A CA 1
ATOM 751 C C . ASP A 1 101 ? 15.328 29.812 14.305 1 56.72 101 ASP A C 1
ATOM 753 O O . ASP A 1 101 ? 16.234 30.578 13.977 1 56.72 101 ASP A O 1
ATOM 757 N N . ALA A 1 102 ? 14.664 28.969 13.594 1 57.34 102 ALA A N 1
ATOM 758 C CA . ALA A 1 102 ? 15.031 29.094 12.18 1 57.34 102 ALA A CA 1
ATOM 759 C C . ALA A 1 102 ? 14.484 30.391 11.594 1 57.34 102 ALA A C 1
ATOM 761 O O . ALA A 1 102 ? 13.422 30.875 12 1 57.34 102 ALA A O 1
ATOM 762 N N . HIS A 1 103 ? 15.273 31.109 10.938 1 56.72 103 HIS A N 1
ATOM 763 C CA . HIS A 1 103 ? 14.859 32.344 10.273 1 56.72 103 HIS A CA 1
ATOM 764 C C . HIS A 1 103 ? 13.523 32.156 9.555 1 56.72 103 HIS A C 1
ATOM 766 O O . HIS A 1 103 ? 13.258 31.078 9.008 1 56.72 103 HIS A O 1
ATOM 772 N N . PRO A 1 104 ? 12.578 33 9.883 1 55.06 104 PRO A N 1
ATOM 773 C CA . PRO A 1 104 ? 11.227 32.969 9.312 1 55.06 104 PRO A CA 1
ATOM 774 C C . PRO A 1 104 ? 11.227 32.531 7.852 1 55.06 104 PRO A C 1
ATOM 776 O O . PRO A 1 104 ? 10.289 31.844 7.406 1 55.06 104 PRO A O 1
ATOM 779 N N . GLU A 1 105 ? 12.203 33.031 7.191 1 55.38 105 GLU A N 1
ATOM 780 C CA . GLU A 1 105 ? 12.258 32.719 5.766 1 55.38 105 GLU A CA 1
ATOM 781 C C . GLU A 1 105 ? 12.414 31.234 5.527 1 55.38 105 GLU A C 1
ATOM 783 O O . GLU A 1 105 ? 12.18 30.75 4.418 1 55.38 105 GLU A O 1
ATOM 788 N N . ALA A 1 106 ? 12.859 30.766 6.664 1 55.78 106 ALA A N 1
ATOM 789 C CA . ALA A 1 106 ? 13.164 29.359 6.504 1 55.78 106 ALA A CA 1
ATOM 790 C C . ALA A 1 106 ? 11.961 28.484 6.879 1 55.78 106 ALA A C 1
ATOM 792 O O . ALA A 1 106 ? 12.117 27.328 7.27 1 55.78 106 ALA A O 1
ATOM 793 N N . ALA A 1 107 ? 10.82 29.172 6.926 1 61.81 107 ALA A N 1
ATOM 794 C CA . ALA A 1 107 ? 9.648 28.359 7.246 1 61.81 107 ALA A CA 1
ATOM 795 C C . ALA A 1 107 ? 9.383 27.328 6.156 1 61.81 107 ALA A C 1
ATOM 797 O O . ALA A 1 107 ? 9.266 27.672 4.98 1 61.81 107 ALA A O 1
ATOM 798 N N . ALA A 1 108 ? 9.445 26.203 6.527 1 75.94 108 ALA A N 1
ATOM 799 C CA . ALA A 1 108 ? 9.195 25.109 5.594 1 75.94 108 ALA A CA 1
ATOM 800 C C . ALA A 1 108 ? 7.742 25.109 5.133 1 75.94 108 ALA A C 1
ATOM 802 O O . ALA A 1 108 ? 6.836 25.391 5.918 1 75.94 108 ALA A O 1
ATOM 803 N N . TRP A 1 109 ? 7.566 25.266 3.863 1 87.94 109 TRP A N 1
ATOM 804 C CA . TRP A 1 109 ? 6.23 25.141 3.287 1 87.94 109 TRP A CA 1
ATOM 805 C C . TRP A 1 109 ? 5.98 23.734 2.773 1 87.94 109 TRP A C 1
ATOM 807 O O . TRP A 1 109 ? 6.918 22.938 2.639 1 87.94 109 TRP A O 1
ATOM 817 N N . VAL A 1 110 ? 4.668 23.469 2.666 1 92.94 110 VAL A N 1
ATOM 818 C CA . VAL A 1 110 ? 4.309 22.094 2.359 1 92.94 110 VAL A CA 1
ATOM 819 C C . VAL A 1 110 ? 3.641 22.016 0.987 1 92.94 110 VAL A C 1
ATOM 821 O O . VAL A 1 110 ? 2.771 22.844 0.671 1 92.94 110 VAL A O 1
ATOM 824 N N . GLN A 1 111 ? 4.109 21.156 0.144 1 94 111 GLN A N 1
ATOM 825 C CA . GLN A 1 111 ? 3.377 20.75 -1.055 1 94 111 GLN A CA 1
ATOM 826 C C . GLN A 1 111 ? 2.617 19.453 -0.828 1 94 111 GLN A C 1
ATOM 828 O O . GLN A 1 111 ? 3.207 18.438 -0.434 1 94 111 GLN A O 1
ATOM 833 N N . CYS A 1 112 ? 1.299 19.547 -1.104 1 96.12 112 CYS A N 1
ATOM 834 C CA . CYS A 1 112 ? 0.434 18.375 -0.943 1 96.12 112 CYS A CA 1
ATOM 835 C C . CYS A 1 112 ? -0.109 17.906 -2.289 1 96.12 112 CYS A C 1
ATOM 837 O O . CYS A 1 112 ? -0.606 18.719 -3.076 1 96.12 112 CYS A O 1
ATOM 839 N N . GLY A 1 113 ? 0.006 16.656 -2.596 1 97.75 113 GLY A N 1
ATOM 840 C CA . GLY A 1 113 ? -0.537 16.047 -3.797 1 97.75 113 GLY A CA 1
ATOM 841 C C . GLY A 1 113 ? -1.326 14.781 -3.514 1 97.75 113 GLY A C 1
ATOM 842 O O . GLY A 1 113 ? -0.954 13.992 -2.645 1 97.75 113 GLY A O 1
ATOM 843 N N . VAL A 1 114 ? -2.434 14.602 -4.266 1 98.44 114 VAL A N 1
ATOM 844 C CA . VAL A 1 114 ? -3.254 13.398 -4.156 1 98.44 114 VAL A CA 1
ATOM 845 C C . VAL A 1 114 ? -3.416 12.758 -5.535 1 98.44 114 VAL A C 1
ATOM 847 O O . VAL A 1 114 ? -3.889 13.406 -6.473 1 98.44 114 VAL A O 1
ATOM 850 N N . PHE A 1 115 ? -3.02 11.508 -5.684 1 97.81 115 PHE A N 1
ATOM 851 C CA . PHE A 1 115 ? -3.268 10.688 -6.867 1 97.81 115 PHE A CA 1
ATOM 852 C C . PHE A 1 115 ? -4.516 9.836 -6.684 1 97.81 115 PHE A C 1
ATOM 854 O O . PHE A 1 115 ? -4.758 9.305 -5.594 1 97.81 115 PHE A O 1
ATOM 861 N N . LEU A 1 116 ? -5.254 9.758 -7.742 1 97.75 116 LEU A N 1
ATOM 862 C CA . LEU A 1 116 ? -6.332 8.773 -7.828 1 97.75 116 LEU A CA 1
ATOM 863 C C . LEU A 1 116 ? -5.953 7.633 -8.766 1 97.75 116 LEU A C 1
ATOM 865 O O . LEU A 1 116 ? -5.566 7.867 -9.914 1 97.75 116 LEU A O 1
ATOM 869 N N . GLN A 1 117 ? -6.023 6.453 -8.25 1 95.75 117 GLN A N 1
ATOM 870 C CA . GLN A 1 117 ? -5.73 5.254 -9.031 1 95.75 117 GLN A CA 1
ATOM 871 C C . GLN A 1 117 ? -6.895 4.27 -8.977 1 95.75 117 GLN A C 1
ATOM 873 O O . GLN A 1 117 ? -7.402 3.955 -7.902 1 95.75 117 GLN A O 1
ATOM 878 N N . GLU A 1 118 ? -7.254 3.848 -10.094 1 93.5 118 GLU A N 1
ATOM 879 C CA . GLU A 1 118 ? -8.25 2.783 -10.164 1 93.5 118 GLU A CA 1
ATOM 880 C C . GLU A 1 118 ? -7.598 1.434 -10.445 1 93.5 118 GLU A C 1
ATOM 882 O O . GLU A 1 118 ? -6.699 1.339 -11.281 1 93.5 118 GLU A O 1
ATOM 887 N N . HIS A 1 119 ? -8.016 0.483 -9.758 1 92.31 119 HIS A N 1
ATOM 888 C CA . HIS A 1 119 ? -7.504 -0.879 -9.844 1 92.31 119 HIS A CA 1
ATOM 889 C C . HIS A 1 119 ? -8.633 -1.887 -10 1 92.31 119 HIS A C 1
ATOM 891 O O . HIS A 1 119 ? -9.594 -1.879 -9.227 1 92.31 119 HIS A O 1
ATOM 897 N N . PRO A 1 120 ? -8.578 -2.723 -11.078 1 90.81 120 PRO A N 1
ATOM 898 C CA . PRO A 1 120 ? -9.664 -3.695 -11.25 1 90.81 120 PRO A CA 1
ATOM 899 C C . PRO A 1 120 ? -9.812 -4.625 -10.047 1 90.81 120 PRO A C 1
ATOM 901 O O . PRO A 1 120 ? -8.812 -5.117 -9.516 1 90.81 120 PRO A O 1
ATOM 904 N N . LYS A 1 121 ? -11.016 -4.871 -9.734 1 90.56 121 LYS A N 1
ATOM 905 C CA . LYS A 1 121 ? -11.312 -5.73 -8.594 1 90.56 121 LYS A CA 1
ATOM 906 C C . LYS A 1 121 ? -10.695 -7.113 -8.766 1 90.56 121 LYS A C 1
ATOM 908 O O . LYS A 1 121 ? -10.234 -7.723 -7.797 1 90.56 121 LYS A O 1
ATOM 913 N N . SER A 1 122 ? -10.672 -7.605 -10 1 91.75 122 SER A N 1
ATOM 914 C CA . SER A 1 122 ? -10.125 -8.93 -10.289 1 91.75 122 SER A CA 1
ATOM 915 C C . SER A 1 122 ? -8.625 -8.977 -10.039 1 91.75 122 SER A C 1
ATOM 917 O O . SER A 1 122 ? -8.031 -10.055 -9.977 1 91.75 122 SER A O 1
ATOM 919 N N . HIS A 1 123 ? -8 -7.844 -9.961 1 93.44 123 HIS A N 1
ATOM 920 C CA . HIS A 1 123 ? -6.559 -7.754 -9.75 1 93.44 123 HIS A CA 1
ATOM 921 C C . HIS A 1 123 ? -6.234 -7.418 -8.305 1 93.44 123 HIS A C 1
ATOM 923 O O . HIS A 1 123 ? -5.18 -6.844 -8.016 1 93.44 123 HIS A O 1
ATOM 929 N N . TYR A 1 124 ? -7.16 -7.73 -7.48 1 95.12 124 TYR A N 1
ATOM 930 C CA . TYR A 1 124 ? -6.965 -7.469 -6.059 1 95.12 124 TYR A CA 1
ATOM 931 C C . TYR A 1 124 ? -7.441 -8.641 -5.215 1 95.12 124 TYR A C 1
ATOM 933 O O . TYR A 1 124 ? -8.562 -9.133 -5.402 1 95.12 124 TYR A O 1
ATOM 941 N N . LEU A 1 125 ? -6.605 -9.125 -4.305 1 94.19 125 LEU A N 1
ATOM 942 C CA . LEU A 1 125 ? -6.93 -10.188 -3.361 1 94.19 125 LEU A CA 1
ATOM 943 C C . LEU A 1 125 ? -6.867 -9.68 -1.924 1 94.19 125 LEU A C 1
ATOM 945 O O . LEU A 1 125 ? -5.988 -8.891 -1.578 1 94.19 125 LEU A O 1
ATOM 949 N N . LYS A 1 126 ? -7.781 -10.141 -1.131 1 93.62 126 LYS A N 1
ATOM 950 C CA . LYS A 1 126 ? -7.797 -9.742 0.274 1 93.62 126 LYS A CA 1
ATOM 951 C C . LYS A 1 126 ? -8.172 -10.914 1.174 1 93.62 126 LYS A C 1
ATOM 953 O O . LYS A 1 126 ? -9.039 -11.719 0.825 1 93.62 126 LYS A O 1
ATOM 958 N N . ARG A 1 127 ? -7.488 -11 2.328 1 89.94 127 ARG A N 1
ATOM 959 C CA . ARG A 1 127 ? -7.805 -11.961 3.381 1 89.94 127 ARG A CA 1
ATOM 960 C C . ARG A 1 127 ? -7.523 -11.375 4.762 1 89.94 127 ARG A C 1
ATOM 962 O O . ARG A 1 127 ? -6.633 -10.539 4.914 1 89.94 127 ARG A O 1
ATOM 969 N N . GLN A 1 128 ? -8.359 -11.789 5.715 1 87.81 128 GLN A N 1
ATOM 970 C CA . GLN A 1 128 ? -8.156 -11.359 7.09 1 87.81 128 GLN A CA 1
ATOM 971 C C . GLN A 1 128 ? -7.918 -12.547 8.016 1 87.81 128 GLN A C 1
ATOM 973 O O . GLN A 1 128 ? -8.453 -13.633 7.789 1 87.81 128 GLN A O 1
ATOM 978 N N . TRP A 1 129 ? -7.086 -12.312 8.961 1 83.12 129 TRP A N 1
ATOM 979 C CA . TRP A 1 129 ? -6.801 -13.336 9.961 1 83.12 129 TRP A CA 1
ATOM 980 C C . TRP A 1 129 ? -7.102 -12.82 11.367 1 83.12 129 TRP A C 1
ATOM 982 O O . TRP A 1 129 ? -6.75 -11.695 11.711 1 83.12 129 TRP A O 1
ATOM 992 N N . ASN A 1 130 ? -7.785 -13.75 12.156 1 80.56 130 ASN A N 1
ATOM 993 C CA . ASN A 1 130 ? -8.141 -13.453 13.539 1 80.56 130 ASN A CA 1
ATOM 994 C C . ASN A 1 130 ? -8.977 -12.18 13.648 1 80.56 130 ASN A C 1
ATOM 996 O O . ASN A 1 130 ? -8.82 -11.406 14.594 1 80.56 130 ASN A O 1
ATOM 1000 N N . ALA A 1 131 ? -9.758 -11.953 12.641 1 78.94 131 ALA A N 1
ATOM 1001 C CA . ALA A 1 131 ? -10.594 -10.758 12.617 1 78.94 131 ALA A CA 1
ATOM 1002 C C . ALA A 1 131 ? -11.617 -10.781 13.742 1 78.94 131 ALA A C 1
ATOM 1004 O O . ALA A 1 131 ? -12.18 -11.828 14.062 1 78.94 131 ALA A O 1
ATOM 1005 N N . PRO A 1 132 ? -11.727 -9.602 14.289 1 77.25 132 PRO A N 1
ATOM 1006 C CA . PRO A 1 132 ? -12.789 -9.555 15.289 1 77.25 132 PRO A CA 1
ATOM 1007 C C . PRO A 1 132 ? -14.172 -9.828 14.703 1 77.25 132 PRO A C 1
ATOM 1009 O O . PRO A 1 132 ? -14.391 -9.609 13.508 1 77.25 132 PRO A O 1
ATOM 1012 N N . PRO A 1 133 ? -14.945 -10.508 15.492 1 73 133 PRO A N 1
ATOM 1013 C CA . PRO A 1 133 ? -16.312 -10.742 15.008 1 73 133 PRO A CA 1
ATOM 1014 C C . PRO A 1 133 ? -17.031 -9.453 14.617 1 73 133 PRO A C 1
ATOM 1016 O O . PRO A 1 133 ? -16.734 -8.391 15.164 1 73 133 PRO A O 1
ATOM 1019 N N . PRO A 1 134 ? -17.719 -9.531 13.453 1 66.12 134 PRO A N 1
ATOM 1020 C CA . PRO A 1 134 ? -18.453 -8.336 13.039 1 66.12 134 PRO A CA 1
ATOM 1021 C C . PRO A 1 134 ? -19.344 -7.781 14.148 1 66.12 134 PRO A C 1
ATOM 1023 O O . PRO A 1 134 ? -19.844 -8.539 14.984 1 66.12 134 PRO A O 1
ATOM 1026 N N . ALA A 1 135 ? -19.25 -6.398 14.32 1 61.44 135 ALA A N 1
ATOM 1027 C CA . ALA A 1 135 ? -20.109 -5.797 15.336 1 61.44 135 ALA A CA 1
ATOM 1028 C C . ALA A 1 135 ? -21.562 -6.238 15.156 1 61.44 135 ALA A C 1
ATOM 1030 O O . ALA A 1 135 ? -22.031 -6.41 14.031 1 61.44 135 ALA A O 1
ATOM 1031 N N . PRO A 1 136 ? -22.125 -6.652 16.281 1 57.97 136 PRO A N 1
ATOM 1032 C CA . PRO A 1 136 ? -23.531 -7.082 16.203 1 57.97 136 PRO A CA 1
ATOM 1033 C C . PRO A 1 136 ? -24.438 -6.031 15.57 1 57.97 136 PRO A C 1
ATOM 1035 O O . PRO A 1 136 ? -24.172 -4.832 15.695 1 57.97 136 PRO A O 1
ATOM 1038 N N . SER A 1 137 ? -25.047 -6.332 14.367 1 52.84 137 SER A N 1
ATOM 1039 C CA . SER A 1 137 ? -26.078 -5.465 13.805 1 52.84 137 SER A CA 1
ATOM 1040 C C . SER A 1 137 ? -27.047 -4.977 14.883 1 52.84 137 SER A C 1
ATOM 1042 O O . SER A 1 137 ? -27.5 -5.762 15.711 1 52.84 137 SER A O 1
ATOM 1044 N N . THR A 1 138 ? -26.781 -3.781 15.422 1 45.44 138 THR A N 1
ATOM 1045 C CA . THR A 1 138 ? -27.797 -3.283 16.344 1 45.44 138 THR A CA 1
ATOM 1046 C C . THR A 1 138 ? -29.203 -3.607 15.828 1 45.44 138 THR A C 1
ATOM 1048 O O . THR A 1 138 ? -29.547 -3.246 14.703 1 45.44 138 THR A O 1
ATOM 1051 N N . PRO A 1 139 ? -29.953 -4.355 16.656 1 46.69 139 PRO A N 1
ATOM 1052 C CA . PRO A 1 139 ? -31.359 -4.52 16.281 1 46.69 139 PRO A CA 1
ATOM 1053 C C . PRO A 1 139 ? -32.062 -3.184 16.062 1 46.69 139 PRO A C 1
ATOM 1055 O O . PRO A 1 139 ? -31.688 -2.17 16.641 1 46.69 139 PRO A O 1
ATOM 1058 N N . MET B 1 1 ? 9.898 -9.719 -15.68 1 88.19 1 MET B N 1
ATOM 1059 C CA . MET B 1 1 ? 10.656 -9.156 -14.57 1 88.19 1 MET B CA 1
ATOM 1060 C C . MET B 1 1 ? 9.727 -8.695 -13.453 1 88.19 1 MET B C 1
ATOM 1062 O O . MET B 1 1 ? 9.477 -7.5 -13.297 1 88.19 1 MET B O 1
ATOM 1066 N N . PRO B 1 2 ? 9.219 -9.68 -12.773 1 97.06 2 PRO B N 1
ATOM 1067 C CA . PRO B 1 2 ? 8.234 -9.352 -11.734 1 97.06 2 PRO B CA 1
ATOM 1068 C C . PRO B 1 2 ? 8.867 -8.656 -10.523 1 97.06 2 PRO B C 1
ATOM 1070 O O . PRO B 1 2 ? 9.977 -9.008 -10.117 1 97.06 2 PRO B O 1
ATOM 1073 N N . HIS B 1 3 ? 8.18 -7.641 -10.008 1 98.38 3 HIS B N 1
ATOM 1074 C CA . HIS B 1 3 ? 8.477 -6.996 -8.734 1 98.38 3 HIS B CA 1
ATOM 1075 C C . HIS B 1 3 ? 7.398 -7.289 -7.703 1 98.38 3 HIS B C 1
ATOM 1077 O O . HIS B 1 3 ? 6.203 -7.215 -8.008 1 98.38 3 HIS B O 1
ATOM 1083 N N . ILE B 1 4 ? 7.777 -7.66 -6.523 1 98.69 4 ILE B N 1
ATOM 1084 C CA . ILE B 1 4 ? 6.859 -7.762 -5.395 1 98.69 4 ILE B CA 1
ATOM 1085 C C . ILE B 1 4 ? 7.266 -6.77 -4.309 1 98.69 4 ILE B C 1
ATOM 1087 O O . ILE B 1 4 ? 8.273 -6.961 -3.629 1 98.69 4 ILE B O 1
ATOM 1091 N N . ALA B 1 5 ? 6.52 -5.723 -4.141 1 98.69 5 ALA B N 1
ATOM 1092 C CA . ALA B 1 5 ? 6.727 -4.727 -3.094 1 98.69 5 ALA B CA 1
ATOM 1093 C C . ALA B 1 5 ? 5.762 -4.934 -1.933 1 98.69 5 ALA B C 1
ATOM 1095 O O . ALA B 1 5 ? 4.543 -4.98 -2.129 1 98.69 5 ALA B O 1
ATOM 1096 N N . ILE B 1 6 ? 6.27 -5.027 -0.753 1 98.56 6 ILE B N 1
ATOM 1097 C CA . ILE B 1 6 ? 5.449 -5.34 0.412 1 98.56 6 ILE B CA 1
ATOM 1098 C C . ILE B 1 6 ? 5.582 -4.23 1.45 1 98.56 6 ILE B C 1
ATOM 1100 O O . ILE B 1 6 ? 6.695 -3.826 1.801 1 98.56 6 ILE B O 1
ATOM 1104 N N . GLU B 1 7 ? 4.473 -3.707 1.874 1 98.31 7 GLU B N 1
ATOM 1105 C CA . GLU B 1 7 ? 4.363 -2.814 3.023 1 98.31 7 GLU B CA 1
ATOM 1106 C C . GLU B 1 7 ? 3.73 -3.525 4.215 1 98.31 7 GLU B C 1
ATOM 1108 O O . GLU B 1 7 ? 2.705 -4.195 4.074 1 98.31 7 GLU B O 1
ATOM 1113 N N . VAL B 1 8 ? 4.332 -3.344 5.312 1 97.56 8 VAL B N 1
ATOM 1114 C CA . VAL B 1 8 ? 3.871 -4.164 6.426 1 97.56 8 VAL B CA 1
ATOM 1115 C C . VAL B 1 8 ? 3.898 -3.348 7.719 1 97.56 8 VAL B C 1
ATOM 1117 O O . VAL B 1 8 ? 4.801 -2.535 7.926 1 97.56 8 VAL B O 1
ATOM 1120 N N . SER B 1 9 ? 2.904 -3.568 8.633 1 95.31 9 SER B N 1
ATOM 1121 C CA . SER B 1 9 ? 2.863 -2.934 9.945 1 95.31 9 SER B CA 1
ATOM 1122 C C . SER B 1 9 ? 4.137 -3.215 10.734 1 95.31 9 SER B C 1
ATOM 1124 O O . SER B 1 9 ? 4.703 -4.305 10.641 1 95.31 9 SER B O 1
ATOM 1126 N N . PRO B 1 10 ? 4.492 -2.299 11.594 1 92 10 PRO B N 1
ATOM 1127 C CA . PRO B 1 10 ? 5.773 -2.432 12.297 1 92 10 PRO B CA 1
ATOM 1128 C C . PRO B 1 10 ? 5.828 -3.664 13.195 1 92 10 PRO B C 1
ATOM 1130 O O . PRO B 1 10 ? 6.887 -4.281 13.336 1 92 10 PRO B O 1
ATOM 1133 N N . SER B 1 11 ? 4.777 -4.07 13.797 1 88.62 11 SER B N 1
ATOM 1134 C CA . SER B 1 11 ? 4.777 -5.211 14.703 1 88.62 11 SER B CA 1
ATOM 1135 C C . SER B 1 11 ? 4.93 -6.523 13.945 1 88.62 11 SER B C 1
ATOM 1137 O O . SER B 1 11 ? 5.457 -7.5 14.484 1 88.62 11 SER B O 1
ATOM 1139 N N . LEU B 1 12 ? 4.547 -6.535 12.711 1 91.5 12 LEU B N 1
ATOM 1140 C CA . LEU B 1 12 ? 4.621 -7.738 11.891 1 91.5 12 LEU B CA 1
ATOM 1141 C C . LEU B 1 12 ? 6.023 -7.914 11.312 1 91.5 12 LEU B C 1
ATOM 1143 O O . LEU B 1 12 ? 6.453 -9.039 11.055 1 91.5 12 LEU B O 1
ATOM 1147 N N . LEU B 1 13 ? 6.691 -6.848 11.125 1 93.56 13 LEU B N 1
ATOM 1148 C CA . LEU B 1 13 ? 7.973 -6.867 10.43 1 93.56 13 LEU B CA 1
ATOM 1149 C C . LEU B 1 13 ? 8.961 -7.797 11.133 1 93.56 13 LEU B C 1
ATOM 1151 O O . LEU B 1 13 ? 9.555 -8.672 10.492 1 93.56 13 LEU B O 1
ATOM 1155 N N . PRO B 1 14 ? 9.086 -7.711 12.43 1 92.88 14 PRO B N 1
ATOM 1156 C CA . PRO B 1 14 ? 10.023 -8.625 13.086 1 92.88 14 PRO B CA 1
ATOM 1157 C C . PRO B 1 14 ? 9.43 -10.008 13.328 1 92.88 14 PRO B C 1
ATOM 1159 O O . PRO B 1 14 ? 10.156 -10.945 13.672 1 92.88 14 PRO B O 1
ATOM 1162 N N . SER B 1 15 ? 8.172 -10.211 13.18 1 92.06 15 SER B N 1
ATOM 1163 C CA . SER B 1 15 ? 7.496 -11.461 13.531 1 92.06 15 SER B CA 1
ATOM 1164 C C . SER B 1 15 ? 7.562 -12.469 12.383 1 92.06 15 SER B C 1
ATOM 1166 O O . SER B 1 15 ? 7.234 -13.641 12.562 1 92.06 15 SER B O 1
ATOM 1168 N N . ILE B 1 16 ? 7.953 -12.02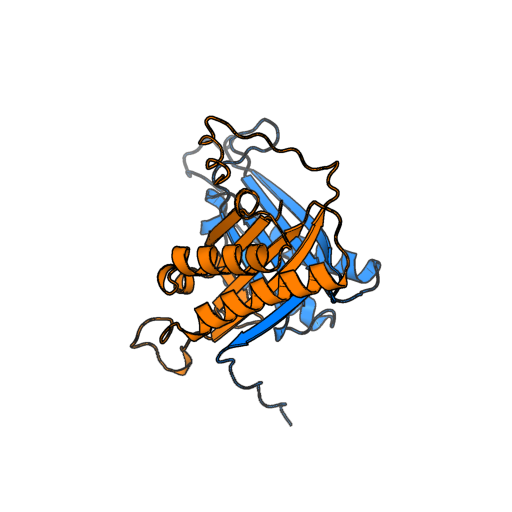3 11.188 1 94.19 16 ILE B N 1
ATOM 1169 C CA . ILE B 1 16 ? 8.031 -12.898 10.023 1 94.19 16 ILE B CA 1
ATOM 1170 C C . ILE B 1 16 ? 9.484 -13.07 9.602 1 94.19 16 ILE B C 1
ATOM 1172 O O . ILE B 1 16 ? 10.25 -12.102 9.57 1 94.19 16 ILE B O 1
ATOM 1176 N N . GLN B 1 17 ? 9.883 -14.344 9.328 1 95.88 17 GLN B N 1
ATOM 1177 C CA . GLN B 1 17 ? 11.172 -14.602 8.703 1 95.88 17 GLN B CA 1
ATOM 1178 C C . GLN B 1 17 ? 11.125 -14.352 7.199 1 95.88 17 GLN B C 1
ATOM 1180 O O . GLN B 1 17 ? 10.852 -15.266 6.422 1 95.88 17 GLN B O 1
ATOM 1185 N N . TRP B 1 18 ? 11.461 -13.164 6.809 1 97.38 18 TRP B N 1
ATOM 1186 C CA . TRP B 1 18 ? 11.148 -12.672 5.473 1 97.38 18 TRP B CA 1
ATOM 1187 C C . TRP B 1 18 ? 12 -13.375 4.418 1 97.38 18 TRP B C 1
ATOM 1189 O O . TRP B 1 18 ? 11.492 -13.758 3.361 1 97.38 18 TRP B O 1
ATOM 1199 N N . GLU B 1 19 ? 13.32 -13.562 4.66 1 97.56 19 GLU B N 1
ATOM 1200 C CA . GLU B 1 19 ? 14.188 -14.117 3.625 1 97.56 19 GLU B CA 1
ATOM 1201 C C . GLU B 1 19 ? 13.688 -15.477 3.158 1 97.56 19 GLU B C 1
ATOM 1203 O O . GLU B 1 19 ? 13.484 -15.695 1.961 1 97.56 19 GLU B O 1
ATOM 1208 N N . PRO B 1 20 ? 13.422 -16.422 4.039 1 97.81 20 PRO B N 1
ATOM 1209 C CA . PRO B 1 20 ? 12.867 -17.688 3.576 1 97.81 20 PRO B CA 1
ATOM 1210 C C . PRO B 1 20 ? 11.516 -17.531 2.883 1 97.81 20 PRO B C 1
ATOM 1212 O O . PRO B 1 20 ? 11.227 -18.25 1.926 1 97.81 20 PRO B O 1
ATOM 1215 N N . VAL B 1 21 ? 10.672 -16.688 3.35 1 97.88 21 VAL B N 1
ATOM 1216 C CA . VAL B 1 21 ? 9.352 -16.484 2.762 1 97.88 21 VAL B CA 1
ATOM 1217 C C . VAL B 1 21 ? 9.5 -15.969 1.329 1 97.88 21 VAL B C 1
ATOM 1219 O O . VAL B 1 21 ? 8.883 -16.516 0.406 1 97.88 21 VAL B O 1
ATOM 1222 N N . LEU B 1 22 ? 10.367 -14.922 1.118 1 98.62 22 LEU B N 1
ATOM 1223 C CA . LEU B 1 22 ? 10.57 -14.344 -0.203 1 98.62 22 LEU B CA 1
ATOM 1224 C C . LEU B 1 22 ? 11.242 -15.344 -1.139 1 98.62 22 LEU B C 1
ATOM 1226 O O . LEU B 1 22 ? 10.875 -15.438 -2.312 1 98.62 22 LEU B O 1
ATOM 1230 N N . HIS B 1 23 ? 12.164 -16.062 -0.591 1 98.56 23 HIS B N 1
ATOM 1231 C CA . HIS B 1 23 ? 12.836 -17.078 -1.376 1 98.56 23 HIS B CA 1
ATOM 1232 C C . HIS B 1 23 ? 11.844 -18.141 -1.855 1 98.56 23 HIS B C 1
ATOM 1234 O O . HIS B 1 23 ? 11.844 -18.516 -3.033 1 98.56 23 HIS B O 1
ATOM 1240 N N . ALA B 1 24 ? 11.055 -18.625 -0.983 1 98.31 24 ALA B N 1
ATOM 1241 C CA . ALA B 1 24 ? 10.055 -19.625 -1.327 1 98.31 24 ALA B CA 1
ATOM 1242 C C . ALA B 1 24 ? 9.078 -19.094 -2.367 1 98.31 24 ALA B C 1
ATOM 1244 O O . ALA B 1 24 ? 8.664 -19.828 -3.271 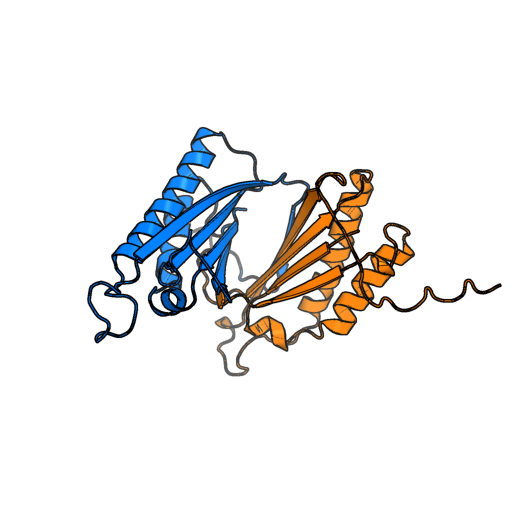1 98.31 24 ALA B O 1
ATOM 1245 N N . MET B 1 25 ? 8.68 -17.891 -2.234 1 98.12 25 MET B N 1
ATOM 1246 C CA . MET B 1 25 ? 7.781 -17.25 -3.186 1 98.12 25 MET B CA 1
ATOM 1247 C C . MET B 1 25 ? 8.406 -17.188 -4.574 1 98.12 25 MET B C 1
ATOM 1249 O O . MET B 1 25 ? 7.766 -17.531 -5.566 1 98.12 25 MET B O 1
ATOM 1253 N N . HIS B 1 26 ? 9.656 -16.719 -4.605 1 98.62 26 HIS B N 1
ATOM 1254 C CA . HIS B 1 26 ? 10.383 -16.672 -5.871 1 98.62 26 HIS B CA 1
ATOM 1255 C C . HIS B 1 26 ? 10.477 -18.062 -6.504 1 98.62 26 HIS B C 1
ATOM 1257 O O . HIS B 1 26 ? 10.211 -18.219 -7.695 1 98.62 26 HIS B O 1
ATOM 1263 N N . LEU B 1 27 ? 10.82 -19.031 -5.762 1 98.62 27 LEU B N 1
ATOM 1264 C CA . LEU B 1 27 ? 10.961 -20.391 -6.262 1 98.62 27 LEU B CA 1
ATOM 1265 C C . LEU B 1 27 ? 9.625 -20.922 -6.793 1 98.62 27 LEU B C 1
ATOM 1267 O O . LEU B 1 27 ? 9.586 -21.562 -7.844 1 98.62 27 LEU B O 1
ATOM 1271 N N . ALA B 1 28 ? 8.609 -20.688 -6.078 1 98.56 28 ALA B N 1
ATOM 1272 C CA . ALA B 1 28 ? 7.289 -21.172 -6.473 1 98.56 28 ALA B CA 1
ATOM 1273 C C . ALA B 1 28 ? 6.891 -20.609 -7.836 1 98.56 28 ALA B C 1
ATOM 1275 O O . ALA B 1 28 ? 6.324 -21.328 -8.664 1 98.56 28 ALA B O 1
ATOM 1276 N N . LEU B 1 29 ? 7.133 -19.344 -8.062 1 98.19 29 LEU B N 1
ATOM 1277 C CA . LEU B 1 29 ? 6.816 -18.719 -9.336 1 98.19 29 LEU B CA 1
ATOM 1278 C C . LEU B 1 29 ? 7.711 -19.25 -10.445 1 98.19 29 LEU B C 1
ATOM 1280 O O . LEU B 1 29 ? 7.238 -19.531 -11.555 1 98.19 29 LEU B O 1
ATOM 1284 N N . ALA B 1 30 ? 8.953 -19.438 -10.156 1 97.94 30 ALA B N 1
ATOM 1285 C CA . ALA B 1 30 ? 9.938 -19.875 -11.148 1 97.94 30 ALA B CA 1
ATOM 1286 C C . ALA B 1 30 ? 9.719 -21.328 -11.523 1 97.94 30 ALA B C 1
ATOM 1288 O O . ALA B 1 30 ? 9.852 -21.703 -12.695 1 97.94 30 ALA B O 1
ATOM 1289 N N . GLU B 1 31 ? 9.406 -22.125 -10.578 1 97.88 31 GLU B N 1
ATOM 1290 C CA . GLU B 1 31 ? 9.242 -23.562 -10.82 1 97.88 31 GLU B CA 1
ATOM 1291 C C . GLU B 1 31 ? 8.047 -23.828 -11.734 1 97.88 31 GLU B C 1
ATOM 1293 O O . GLU B 1 31 ? 8.023 -24.828 -12.461 1 97.88 31 GLU B O 1
ATOM 1298 N N . ARG B 1 32 ? 7.156 -23 -11.758 1 96.75 32 ARG B N 1
ATOM 1299 C CA . ARG B 1 32 ? 5.973 -23.109 -12.602 1 96.75 32 ARG B CA 1
ATOM 1300 C C . ARG B 1 32 ? 6.25 -22.562 -14 1 96.75 32 ARG B C 1
ATOM 1302 O O . ARG B 1 32 ? 5.387 -22.609 -14.883 1 96.75 32 ARG B O 1
ATOM 1309 N N . GLY B 1 33 ? 7.43 -21.953 -14.109 1 95.75 33 GLY B N 1
ATOM 1310 C CA . GLY B 1 33 ? 7.82 -21.406 -15.398 1 95.75 33 GLY B CA 1
ATOM 1311 C C . GLY B 1 33 ? 7.238 -20.031 -15.656 1 95.75 33 GLY B C 1
ATOM 1312 O O . GLY B 1 33 ? 7.191 -19.578 -16.812 1 95.75 33 GLY B O 1
ATOM 1313 N N . TRP B 1 34 ? 6.785 -19.344 -14.695 1 96.44 34 TRP B N 1
ATOM 1314 C CA . TRP B 1 34 ? 6.074 -18.094 -14.898 1 96.44 34 TRP B CA 1
ATOM 1315 C C . TRP B 1 34 ? 7.047 -16.906 -14.922 1 96.44 34 TRP B C 1
ATOM 1317 O O . TRP B 1 34 ? 6.691 -15.812 -15.359 1 96.44 34 TRP B O 1
ATOM 1327 N N . ALA B 1 35 ? 8.25 -17.125 -14.477 1 96 35 ALA B N 1
ATOM 1328 C CA . ALA B 1 35 ? 9.336 -16.141 -14.484 1 96 35 ALA B CA 1
ATOM 1329 C C . ALA B 1 35 ? 10.688 -16.812 -14.281 1 96 35 ALA B C 1
ATOM 1331 O O . ALA B 1 35 ? 10.773 -17.875 -13.672 1 96 35 ALA B O 1
ATOM 1332 N N . ARG B 1 36 ? 11.68 -16.203 -14.781 1 95.06 36 ARG B N 1
ATOM 1333 C CA . ARG B 1 36 ? 13.023 -16.625 -14.414 1 95.06 36 ARG B CA 1
ATOM 1334 C C . ARG B 1 36 ? 13.367 -16.188 -12.992 1 95.06 36 ARG B C 1
ATOM 1336 O O . ARG B 1 36 ? 13.062 -15.07 -12.594 1 95.06 36 ARG B O 1
ATOM 1343 N N . LEU B 1 37 ? 13.938 -17.094 -12.273 1 96.12 37 LEU B N 1
ATOM 1344 C CA . LEU B 1 37 ? 14.312 -16.812 -10.891 1 96.12 37 LEU B CA 1
ATOM 1345 C C . LEU B 1 37 ? 15.141 -15.539 -10.797 1 96.12 37 LEU B C 1
ATOM 1347 O O . LEU B 1 37 ? 14.906 -14.703 -9.922 1 96.12 37 LEU B O 1
ATOM 1351 N N . ALA B 1 38 ? 16.062 -15.328 -11.711 1 92.94 38 ALA B N 1
ATOM 1352 C CA . ALA B 1 38 ? 17 -14.203 -11.695 1 92.94 38 ALA B CA 1
ATOM 1353 C C . ALA B 1 38 ? 16.281 -12.891 -11.984 1 92.94 38 ALA B C 1
ATOM 1355 O O . ALA B 1 38 ? 16.828 -11.812 -11.773 1 92.94 38 ALA B O 1
ATOM 1356 N N . ASP B 1 39 ? 15.047 -12.977 -12.438 1 93.94 39 ASP B N 1
ATOM 1357 C CA . ASP B 1 39 ? 14.32 -11.773 -12.812 1 93.94 39 ASP B CA 1
ATOM 1358 C C . ASP B 1 39 ? 13.406 -11.305 -11.68 1 93.94 39 ASP B C 1
ATOM 1360 O O . ASP B 1 39 ? 12.836 -10.211 -11.75 1 93.94 39 ASP B O 1
ATOM 1364 N N . LEU B 1 40 ? 13.203 -12.109 -10.727 1 97.38 40 LEU B N 1
ATOM 1365 C CA . LEU B 1 40 ? 12.281 -11.789 -9.641 1 97.38 40 LEU B CA 1
ATOM 1366 C C . LEU B 1 40 ? 12.938 -10.859 -8.625 1 97.38 40 LEU B C 1
ATOM 1368 O O . LEU B 1 40 ? 14.102 -11.062 -8.258 1 97.38 40 LEU B O 1
ATOM 1372 N N . LYS B 1 41 ? 12.273 -9.844 -8.164 1 97.69 41 LYS B N 1
ATOM 1373 C CA . LYS B 1 41 ? 12.727 -8.898 -7.148 1 97.69 41 LYS B CA 1
ATOM 1374 C C . LYS B 1 41 ? 11.641 -8.641 -6.109 1 97.69 41 LYS B C 1
ATOM 1376 O O . LYS B 1 41 ? 10.5 -8.328 -6.461 1 97.69 41 LYS B O 1
ATOM 1381 N N . SER B 1 42 ? 12 -8.812 -4.871 1 98.62 42 SER B N 1
ATOM 1382 C CA . SER B 1 42 ? 11.078 -8.492 -3.791 1 98.62 42 SER B CA 1
ATOM 1383 C C . SER B 1 42 ? 11.695 -7.52 -2.797 1 98.62 42 SER B C 1
ATOM 1385 O O . SER B 1 42 ? 12.922 -7.484 -2.639 1 98.62 42 SER B O 1
ATOM 1387 N N . ARG B 1 43 ? 10.875 -6.73 -2.184 1 98.38 43 ARG B N 1
ATOM 1388 C CA . ARG B 1 43 ? 11.305 -5.809 -1.135 1 98.38 43 ARG B CA 1
ATOM 1389 C C . ARG B 1 43 ? 10.211 -5.625 -0.087 1 98.38 43 ARG B C 1
ATOM 1391 O O . ARG B 1 43 ? 9.023 -5.723 -0.399 1 98.38 43 ARG B O 1
ATOM 1398 N N . VAL B 1 44 ? 10.641 -5.379 1.14 1 98.19 44 VAL B N 1
ATOM 1399 C CA . VAL B 1 44 ? 9.742 -5.191 2.273 1 98.19 44 VAL B CA 1
ATOM 1400 C C . VAL B 1 44 ? 10.062 -3.869 2.971 1 98.19 44 VAL B C 1
ATOM 1402 O O . VAL B 1 44 ? 11.227 -3.57 3.248 1 98.19 44 VAL B O 1
ATOM 1405 N N . ALA B 1 45 ? 9.07 -3.068 3.191 1 96.88 45 ALA B N 1
ATOM 1406 C CA . ALA B 1 45 ? 9.227 -1.798 3.895 1 96.88 45 ALA B CA 1
ATOM 1407 C C . ALA B 1 45 ? 8.203 -1.666 5.02 1 96.88 45 ALA B C 1
ATOM 1409 O O . ALA B 1 45 ? 7.051 -2.084 4.871 1 96.88 45 ALA B O 1
ATOM 1410 N N . PRO B 1 46 ? 8.57 -0.981 6.098 1 96.12 46 PRO B N 1
ATOM 1411 C CA . PRO B 1 46 ? 7.605 -0.772 7.184 1 96.12 46 PRO B CA 1
ATOM 1412 C C . PRO B 1 46 ? 6.633 0.367 6.895 1 96.12 46 PRO B C 1
ATOM 1414 O O . PRO B 1 46 ? 6.996 1.347 6.242 1 96.12 46 PRO B O 1
ATOM 1417 N N . ILE B 1 47 ? 5.43 0.204 7.375 1 96.12 47 ILE B N 1
ATOM 1418 C CA . ILE B 1 47 ? 4.445 1.273 7.52 1 96.12 47 ILE B CA 1
ATOM 1419 C C . ILE B 1 47 ? 4.703 2.037 8.82 1 96.12 47 ILE B C 1
ATOM 1421 O O . ILE B 1 47 ? 4.945 1.431 9.867 1 96.12 47 ILE B O 1
ATOM 1425 N N . ALA B 1 48 ? 4.73 3.322 8.766 1 95.69 48 ALA B N 1
ATOM 1426 C CA . ALA B 1 48 ? 4.949 4.094 9.992 1 95.69 48 ALA B CA 1
ATOM 1427 C C . ALA B 1 48 ? 3.67 4.18 10.812 1 95.69 48 ALA B C 1
ATOM 1429 O O . ALA B 1 48 ? 3.697 3.996 12.031 1 95.69 48 ALA B O 1
ATOM 1430 N N . VAL B 1 49 ? 2.602 4.492 10.203 1 95.25 49 VAL B N 1
ATOM 1431 C CA . VAL B 1 49 ? 1.277 4.566 10.812 1 95.25 49 VAL B CA 1
ATOM 1432 C C . VAL B 1 49 ? 0.242 3.945 9.875 1 95.25 49 VAL B C 1
ATOM 1434 O O . VAL B 1 49 ? 0.261 4.191 8.664 1 95.25 49 VAL B O 1
ATOM 1437 N N . GLY B 1 50 ? -0.592 3.17 10.422 1 95.94 50 GLY B N 1
ATOM 1438 C CA . GLY B 1 50 ? -1.628 2.535 9.625 1 95.94 50 GLY B CA 1
ATOM 1439 C C . GLY B 1 50 ? -2.979 2.5 10.312 1 95.94 50 GLY B C 1
ATOM 1440 O O . GLY B 1 50 ? -3.053 2.539 11.539 1 95.94 50 GLY B O 1
ATOM 1441 N N . LEU B 1 51 ? -4.004 2.471 9.57 1 96.44 51 LEU B N 1
ATOM 1442 C CA . LEU B 1 51 ? -5.363 2.279 10.062 1 96.44 51 LEU B CA 1
ATOM 1443 C C . LEU B 1 51 ? -6.16 1.376 9.125 1 96.44 51 LEU B C 1
ATOM 1445 O O . LEU B 1 51 ? -6.133 1.563 7.902 1 96.44 51 LEU B O 1
ATOM 1449 N N . CYS B 1 52 ? -6.797 0.413 9.672 1 95.12 52 CYS B N 1
ATOM 1450 C CA . CYS B 1 52 ? -7.77 -0.429 8.984 1 95.12 52 CYS B CA 1
ATOM 1451 C C . CYS B 1 52 ? -9.172 -0.201 9.531 1 95.12 52 CYS B C 1
ATOM 1453 O O . CYS B 1 52 ? -9.461 -0.56 10.68 1 95.12 52 CYS B O 1
ATOM 1455 N N . GLY B 1 53 ? -10.016 0.351 8.578 1 94.94 53 GLY B N 1
ATOM 1456 C CA . GLY B 1 53 ? -11.328 0.727 9.078 1 94.94 53 GLY B CA 1
ATOM 1457 C C . GLY B 1 53 ? -11.266 1.77 10.18 1 94.94 53 GLY B C 1
ATOM 1458 O O . GLY B 1 53 ? -10.789 2.885 9.961 1 94.94 53 GLY B O 1
ATOM 1459 N N . ASP B 1 54 ? -11.641 1.351 11.375 1 93.88 54 ASP B N 1
ATOM 1460 C CA . ASP B 1 54 ? -11.617 2.234 12.539 1 93.88 54 ASP B CA 1
ATOM 1461 C C . ASP B 1 54 ? -10.828 1.609 13.688 1 93.88 54 ASP B C 1
ATOM 1463 O O . ASP B 1 54 ? -10.945 2.041 14.836 1 93.88 54 ASP B O 1
ATOM 1467 N N . ASP B 1 55 ? -10.086 0.573 13.383 1 91.25 55 ASP B N 1
ATOM 1468 C CA . ASP B 1 55 ? -9.344 -0.134 14.422 1 91.25 55 ASP B CA 1
ATOM 1469 C C . ASP B 1 55 ? -7.852 0.179 14.336 1 91.25 55 ASP B C 1
ATOM 1471 O O . ASP B 1 55 ? -7.148 -0.359 13.477 1 91.25 55 ASP B O 1
ATOM 1475 N N . PRO B 1 56 ? -7.355 0.899 15.25 1 85.5 56 PRO B N 1
ATOM 1476 C CA . PRO B 1 56 ? -5.934 1.252 15.211 1 85.5 56 PRO B CA 1
ATOM 1477 C C . PRO B 1 56 ? -5.027 0.083 15.586 1 85.5 56 PRO B C 1
ATOM 1479 O O . PRO B 1 56 ? -3.809 0.162 15.414 1 85.5 56 PRO B O 1
ATOM 1482 N N . HIS B 1 57 ? -5.594 -1.02 16.078 1 86.75 57 HIS B N 1
ATOM 1483 C CA . HIS B 1 57 ? -4.785 -2.152 16.516 1 86.75 57 HIS B CA 1
ATOM 1484 C C . HIS B 1 57 ? -4.641 -3.184 15.398 1 86.75 57 HIS B C 1
ATOM 1486 O O . HIS B 1 57 ? -3.82 -4.098 15.492 1 86.75 57 HIS B O 1
ATOM 1492 N N . ALA B 1 58 ? -5.52 -3.102 14.422 1 90.88 58 ALA B N 1
ATOM 1493 C CA . ALA B 1 58 ? -5.395 -4.008 13.281 1 90.88 58 ALA B CA 1
ATOM 1494 C C . ALA B 1 58 ? -4.051 -3.832 12.578 1 90.88 58 ALA B C 1
ATOM 1496 O O . ALA B 1 58 ? -3.562 -2.709 12.438 1 90.88 58 ALA B O 1
ATOM 1497 N N . GLN B 1 59 ? -3.467 -4.922 12.18 1 93 59 GLN B N 1
ATOM 1498 C CA . GLN B 1 59 ? -2.238 -4.926 11.391 1 93 59 GLN B CA 1
ATOM 1499 C C . GLN B 1 59 ? -2.539 -5.09 9.906 1 93 59 GLN B C 1
ATOM 1501 O O . GLN B 1 59 ? -3.57 -5.652 9.531 1 93 59 GLN B O 1
ATOM 1506 N N . GLN B 1 60 ? -1.616 -4.555 9.141 1 96.06 60 GLN B N 1
ATOM 1507 C CA . GLN B 1 60 ? -1.833 -4.711 7.707 1 96.06 60 GLN B CA 1
ATOM 1508 C C . GLN B 1 60 ? -0.554 -5.148 7 1 96.06 60 GLN B C 1
ATOM 1510 O O . GLN B 1 60 ? 0.548 -4.785 7.414 1 96.06 60 GLN B O 1
ATOM 1515 N N . LEU B 1 61 ? -0.646 -5.965 6.082 1 97.38 61 LEU B N 1
ATOM 1516 C CA . LEU B 1 61 ? 0.348 -6.418 5.117 1 97.38 61 LEU B CA 1
ATOM 1517 C C . LEU B 1 61 ? -0.171 -6.266 3.689 1 97.38 61 LEU B C 1
ATOM 1519 O O . LEU B 1 61 ? -1.101 -6.969 3.283 1 97.38 61 LEU B O 1
ATOM 1523 N N . ILE B 1 62 ? 0.43 -5.305 2.932 1 98.25 62 ILE B N 1
ATOM 1524 C CA . ILE B 1 62 ? -0.022 -4.977 1.583 1 98.25 62 ILE B CA 1
ATOM 1525 C C . ILE B 1 62 ? 1.097 -5.254 0.582 1 98.25 62 ILE B C 1
ATOM 1527 O O . ILE B 1 62 ? 2.182 -4.672 0.678 1 98.25 62 ILE B O 1
ATOM 1531 N N . ALA B 1 63 ? 0.805 -6.148 -0.354 1 98.62 63 ALA B N 1
ATOM 1532 C CA . ALA B 1 63 ? 1.776 -6.465 -1.398 1 98.62 63 ALA B CA 1
ATOM 1533 C C . ALA B 1 63 ? 1.286 -5.988 -2.764 1 98.62 63 ALA B C 1
ATOM 1535 O O . ALA B 1 63 ? 0.088 -6.039 -3.053 1 98.62 63 ALA B O 1
ATOM 1536 N N . THR B 1 64 ? 2.174 -5.535 -3.551 1 98.5 64 THR B N 1
ATOM 1537 C CA . THR B 1 64 ? 1.917 -5.219 -4.953 1 98.5 64 THR B CA 1
ATOM 1538 C C . THR B 1 64 ? 2.801 -6.062 -5.867 1 98.5 64 THR B C 1
ATOM 1540 O O . THR B 1 64 ? 4.027 -5.938 -5.84 1 98.5 64 THR B O 1
ATOM 1543 N N . LEU B 1 65 ? 2.223 -6.93 -6.621 1 98.56 65 LEU B N 1
ATOM 1544 C CA . LEU B 1 65 ? 2.896 -7.656 -7.691 1 98.56 65 LEU B CA 1
ATOM 1545 C C . LEU B 1 65 ? 2.834 -6.879 -9 1 98.56 65 LEU B C 1
ATOM 1547 O O . LEU B 1 65 ? 1.75 -6.652 -9.547 1 98.56 65 LEU B O 1
ATOM 1551 N N . THR B 1 66 ? 3.947 -6.477 -9.523 1 98 66 THR B N 1
ATOM 1552 C CA . THR B 1 66 ? 4.035 -5.754 -10.781 1 98 66 THR B CA 1
ATOM 1553 C C . THR B 1 66 ? 4.652 -6.629 -11.867 1 98 66 THR B C 1
ATOM 1555 O O . THR B 1 66 ? 5.758 -7.152 -11.695 1 98 66 THR B O 1
ATOM 1558 N N . LEU B 1 67 ? 3.955 -6.727 -12.891 1 97 67 LEU B N 1
ATOM 1559 C CA . LEU B 1 67 ? 4.406 -7.527 -14.023 1 97 67 LEU B CA 1
ATOM 1560 C C . LEU B 1 67 ? 4.699 -6.641 -15.234 1 97 67 LEU B C 1
ATOM 1562 O O . LEU B 1 67 ? 3.902 -5.766 -15.57 1 97 67 LEU B O 1
ATOM 1566 N N . THR B 1 68 ? 5.809 -6.898 -15.891 1 93.5 68 THR B N 1
ATOM 1567 C CA . THR B 1 68 ? 6.211 -6.031 -16.984 1 93.5 68 THR B CA 1
ATOM 1568 C C . THR B 1 68 ? 6.113 -6.766 -18.328 1 93.5 68 THR B C 1
ATOM 1570 O O . THR B 1 68 ? 6.016 -6.137 -19.375 1 93.5 68 THR B O 1
ATOM 1573 N N . ASN B 1 69 ? 6.176 -8.023 -18.359 1 91.88 69 ASN B N 1
ATOM 1574 C CA . ASN B 1 69 ? 5.949 -8.805 -19.578 1 91.88 69 ASN B CA 1
ATOM 1575 C C . ASN B 1 69 ? 4.484 -9.195 -19.719 1 91.88 69 ASN B C 1
ATOM 1577 O O . ASN B 1 69 ? 3.801 -9.461 -18.734 1 91.88 69 ASN B O 1
ATOM 1581 N N . PRO B 1 70 ? 4.105 -9.148 -20.984 1 90 70 PRO B N 1
ATOM 1582 C CA . PRO B 1 70 ? 2.732 -9.617 -21.172 1 90 70 PRO B CA 1
ATOM 1583 C C . PRO B 1 70 ? 2.551 -11.086 -20.781 1 90 70 PRO B C 1
ATOM 1585 O O . PRO B 1 70 ? 3.443 -11.906 -21.016 1 90 70 PRO B O 1
ATOM 1588 N N . ARG B 1 71 ? 1.542 -11.398 -20.094 1 92.75 71 ARG B N 1
ATOM 1589 C CA . ARG B 1 71 ? 1.141 -12.734 -19.672 1 92.75 71 ARG B CA 1
ATOM 1590 C C . ARG B 1 71 ? -0.367 -12.922 -19.797 1 92.75 71 ARG B C 1
ATOM 1592 O O . ARG B 1 71 ? -1.124 -11.945 -19.734 1 92.75 71 ARG B O 1
ATOM 1599 N N . PRO B 1 72 ? -0.753 -14.203 -20.078 1 94.69 72 PRO B N 1
ATOM 1600 C CA . PRO B 1 72 ? -2.197 -14.445 -20.031 1 94.69 72 PRO B CA 1
ATOM 1601 C C . PRO B 1 72 ? -2.826 -14.07 -18.703 1 94.69 72 PRO B C 1
ATOM 1603 O O . PRO B 1 72 ? -2.219 -14.281 -17.641 1 94.69 72 PRO B O 1
ATOM 1606 N N . PRO B 1 73 ? -4.051 -13.523 -18.797 1 94.12 73 PRO B N 1
ATOM 1607 C CA . PRO B 1 73 ? -4.715 -13.062 -17.578 1 94.12 73 PRO B CA 1
ATOM 1608 C C . PRO B 1 73 ? -4.789 -14.148 -16.516 1 94.12 73 PRO B C 1
ATOM 1610 O O . PRO B 1 73 ? -4.625 -13.859 -15.32 1 94.12 73 PRO B O 1
ATOM 1613 N N . GLN B 1 74 ? -5.09 -15.352 -16.938 1 95.56 74 GLN B N 1
ATOM 1614 C CA . GLN B 1 74 ? -5.191 -16.438 -15.961 1 95.56 74 GLN B CA 1
ATOM 1615 C C . GLN B 1 74 ? -3.859 -16.672 -15.258 1 95.56 74 GLN B C 1
ATOM 1617 O O . GLN B 1 74 ? -3.828 -16.984 -14.07 1 95.56 74 GLN B O 1
ATOM 1622 N N . MET B 1 75 ? -2.781 -16.562 -15.984 1 96.38 75 MET B N 1
ATOM 1623 C CA . MET B 1 75 ? -1.453 -16.703 -15.398 1 96.38 75 MET B CA 1
ATOM 1624 C C . MET B 1 75 ? -1.173 -15.57 -14.414 1 96.38 75 MET B C 1
ATOM 1626 O O . MET B 1 75 ? -0.64 -15.805 -13.328 1 96.38 75 MET B O 1
ATOM 1630 N N . CYS B 1 76 ? -1.507 -14.359 -14.789 1 96.38 76 CYS B N 1
ATOM 1631 C CA . CYS B 1 76 ? -1.323 -13.211 -13.906 1 96.38 76 CYS B CA 1
ATOM 1632 C C . CYS B 1 76 ? -2.053 -13.422 -12.578 1 96.38 76 CYS B C 1
ATOM 1634 O O . CYS B 1 76 ? -1.476 -13.227 -11.508 1 96.38 76 CYS B O 1
ATOM 1636 N N . SER B 1 77 ? -3.258 -13.852 -12.695 1 96.44 77 SER B N 1
ATOM 1637 C CA . SER B 1 77 ? -4.066 -14.102 -11.508 1 96.44 77 SER B CA 1
ATOM 1638 C C . SER B 1 77 ? -3.467 -15.211 -10.656 1 96.44 77 SER B C 1
ATOM 1640 O O . SER B 1 77 ? -3.447 -15.117 -9.422 1 96.44 77 SER B O 1
ATOM 1642 N N . ALA B 1 78 ? -3.045 -16.219 -11.352 1 97.69 78 ALA B N 1
ATOM 1643 C CA . ALA B 1 78 ? -2.439 -17.344 -10.641 1 97.69 78 ALA B CA 1
ATOM 1644 C C . ALA B 1 78 ? -1.163 -16.906 -9.922 1 97.69 78 ALA B C 1
ATOM 1646 O O . ALA B 1 78 ? -0.884 -17.359 -8.812 1 97.69 78 ALA B O 1
ATOM 1647 N N . MET B 1 79 ? -0.378 -16.078 -10.508 1 98.06 79 MET B N 1
ATOM 1648 C CA . MET B 1 79 ? 0.83 -15.555 -9.883 1 98.06 79 MET B CA 1
ATOM 1649 C C . MET B 1 79 ? 0.489 -14.758 -8.633 1 98.06 79 MET B C 1
ATOM 1651 O O . MET B 1 79 ? 1.145 -14.906 -7.598 1 98.06 79 MET B O 1
ATOM 1655 N N . ALA B 1 80 ? -0.496 -13.922 -8.75 1 97.94 80 ALA B N 1
ATOM 1656 C CA . ALA B 1 80 ? -0.941 -13.148 -7.59 1 97.94 80 ALA B CA 1
ATOM 1657 C C . ALA B 1 80 ? -1.396 -14.078 -6.465 1 97.94 80 ALA B C 1
ATOM 1659 O O . ALA B 1 80 ? -1.139 -13.805 -5.289 1 97.94 80 ALA B O 1
ATOM 1660 N N . GLU B 1 81 ? -2.037 -15.148 -6.809 1 97.94 81 GLU B N 1
ATOM 1661 C CA . GLU B 1 81 ? -2.492 -16.125 -5.82 1 97.94 81 GLU B CA 1
ATOM 1662 C C . GLU B 1 81 ? -1.312 -16.781 -5.113 1 97.94 81 GLU B C 1
ATOM 1664 O O . GLU B 1 81 ? -1.375 -17.047 -3.908 1 97.94 81 GLU B O 1
ATOM 1669 N N . VAL B 1 82 ? -0.299 -17.078 -5.855 1 98.19 82 VAL B N 1
ATOM 1670 C CA . VAL B 1 82 ? 0.9 -17.656 -5.258 1 98.19 82 VAL B CA 1
ATOM 1671 C C . VAL B 1 82 ? 1.477 -16.688 -4.219 1 98.19 82 VAL B C 1
ATOM 1673 O O . VAL B 1 82 ? 1.799 -17.094 -3.102 1 98.19 82 VAL B O 1
ATOM 1676 N N . VAL B 1 83 ? 1.615 -15.391 -4.59 1 98.31 83 VAL B N 1
ATOM 1677 C CA . VAL B 1 83 ? 2.1 -14.375 -3.666 1 98.31 83 VAL B CA 1
ATOM 1678 C C . VAL B 1 83 ? 1.205 -14.328 -2.428 1 98.31 83 VAL B C 1
ATOM 1680 O O . VAL B 1 83 ? 1.695 -14.352 -1.298 1 98.31 83 VAL B O 1
ATOM 1683 N N . PHE B 1 84 ? -0.05 -14.352 -2.729 1 97.81 84 PHE B N 1
ATOM 1684 C CA . PHE B 1 84 ? -1.056 -14.273 -1.676 1 97.81 84 PHE B CA 1
ATOM 1685 C C . PHE B 1 84 ? -0.95 -15.461 -0.73 1 97.81 84 PHE B C 1
ATOM 1687 O O . PHE B 1 84 ? -0.98 -15.297 0.491 1 97.81 84 PHE B O 1
ATOM 1694 N N . GLU B 1 85 ? -0.847 -16.594 -1.207 1 97.31 85 GLU B N 1
ATOM 1695 C CA . GLU B 1 85 ? -0.771 -17.812 -0.417 1 97.31 85 GLU B CA 1
ATOM 1696 C C . GLU B 1 85 ? 0.482 -17.828 0.453 1 97.31 85 GLU B C 1
ATOM 1698 O O . GLU B 1 85 ? 0.423 -18.203 1.626 1 97.31 85 GLU B O 1
ATOM 1703 N N . HIS B 1 86 ? 1.609 -17.5 -0.068 1 97.81 86 HIS B N 1
ATOM 1704 C CA . HIS B 1 86 ? 2.854 -17.516 0.691 1 97.81 86 HIS B CA 1
ATOM 1705 C C . HIS B 1 86 ? 2.83 -16.484 1.817 1 97.81 86 HIS B C 1
ATOM 1707 O O . HIS B 1 86 ? 3.287 -16.766 2.928 1 97.81 86 HIS B O 1
ATOM 1713 N N . LEU B 1 87 ? 2.305 -15.305 1.526 1 97 87 LEU B N 1
ATOM 1714 C CA . LEU B 1 87 ? 2.189 -14.297 2.572 1 97 87 LEU B CA 1
ATOM 1715 C C . LEU B 1 87 ? 1.189 -14.727 3.639 1 97 87 LEU B C 1
ATOM 1717 O O . LEU B 1 87 ? 1.416 -14.516 4.832 1 97 87 LEU B O 1
ATOM 1721 N N . SER B 1 88 ? 0.137 -15.375 3.166 1 94.5 88 SER B N 1
ATOM 1722 C CA . SER B 1 88 ? -0.86 -15.898 4.098 1 94.5 88 SER B CA 1
ATOM 1723 C C . SER B 1 88 ? -0.254 -16.938 5.027 1 94.5 88 SER B C 1
ATOM 1725 O O . SER B 1 88 ? -0.498 -16.922 6.234 1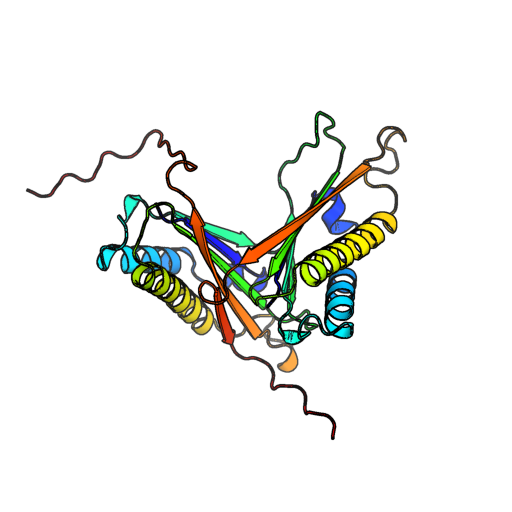 94.5 88 SER B O 1
ATOM 1727 N N . ARG B 1 89 ? 0.466 -17.797 4.473 1 94.94 89 ARG B N 1
ATOM 1728 C CA . ARG B 1 89 ? 1.125 -18.828 5.27 1 94.94 89 ARG B CA 1
ATOM 1729 C C . ARG B 1 89 ? 2.096 -18.203 6.266 1 94.94 89 ARG B C 1
ATOM 1731 O O . ARG B 1 89 ? 2.176 -18.641 7.418 1 94.94 89 ARG B O 1
ATOM 1738 N N . ALA B 1 90 ? 2.83 -17.266 5.84 1 95.12 90 ALA B N 1
ATOM 1739 C CA . ALA B 1 90 ? 3.766 -16.578 6.727 1 95.12 90 ALA B CA 1
ATOM 1740 C C . ALA B 1 90 ? 3.037 -15.953 7.91 1 95.12 90 ALA B C 1
ATOM 1742 O O . ALA B 1 90 ? 3.5 -16.031 9.047 1 95.12 90 ALA B O 1
ATOM 1743 N N . ILE B 1 91 ? 1.945 -15.289 7.633 1 92.69 91 ILE B N 1
ATOM 1744 C CA . ILE B 1 91 ? 1.145 -14.641 8.672 1 92.69 91 ILE B CA 1
ATOM 1745 C C . ILE B 1 91 ? 0.598 -15.703 9.625 1 92.69 91 ILE B C 1
ATOM 1747 O O . ILE B 1 91 ? 0.617 -15.508 10.844 1 92.69 91 ILE B O 1
ATOM 1751 N N . GLY B 1 92 ? 0.08 -16.75 9.125 1 90.12 92 GLY B N 1
ATOM 1752 C CA . GLY B 1 92 ? -0.487 -17.828 9.93 1 90.12 92 GLY B CA 1
ATOM 1753 C C . GLY B 1 92 ? 0.526 -18.484 10.844 1 90.12 92 GLY B C 1
ATOM 1754 O O . GLY B 1 92 ? 0.16 -19.062 11.867 1 90.12 92 GLY B O 1
ATOM 1755 N N . ALA B 1 93 ? 1.733 -18.391 10.477 1 90.12 93 ALA B N 1
ATOM 1756 C CA . ALA B 1 93 ? 2.795 -19.078 11.203 1 90.12 93 ALA B CA 1
ATOM 1757 C C . ALA B 1 93 ? 3.301 -18.234 12.367 1 90.12 93 ALA B C 1
ATOM 1759 O O . ALA B 1 93 ? 4.086 -18.719 13.195 1 90.12 93 ALA B O 1
ATOM 1760 N N . ILE B 1 94 ? 2.777 -17.016 12.398 1 85.88 94 ILE B N 1
ATOM 1761 C CA . ILE B 1 94 ? 3.303 -16.141 13.438 1 85.88 94 ILE B CA 1
ATOM 1762 C C . ILE B 1 94 ? 2.557 -16.391 14.75 1 85.88 94 ILE B C 1
ATOM 1764 O O . ILE B 1 94 ? 1.378 -16.75 14.734 1 85.88 94 ILE B O 1
ATOM 1768 N N . GLY B 1 95 ? 3.168 -16.469 15.859 1 74.75 95 GLY B N 1
ATOM 1769 C CA . GLY B 1 95 ? 2.516 -16.484 17.156 1 74.75 95 GLY B CA 1
ATOM 1770 C C . GLY B 1 95 ? 1.772 -15.203 17.469 1 74.75 95 GLY B C 1
ATOM 1771 O O . GLY B 1 95 ? 1.503 -14.398 16.562 1 74.75 95 GLY B O 1
ATOM 1772 N N . PRO B 1 96 ? 1.146 -14.992 18.641 1 71.5 96 PRO B N 1
ATOM 1773 C CA . PRO B 1 96 ? 0.454 -13.766 19.031 1 71.5 96 PRO B CA 1
ATOM 1774 C C . PRO B 1 96 ? 1.281 -12.508 18.766 1 71.5 96 PRO B C 1
ATOM 1776 O O . PRO B 1 96 ? 2.498 -12.508 18.969 1 71.5 96 PRO B O 1
ATOM 1779 N N . ILE B 1 97 ? 0.593 -11.602 18.047 1 68.38 97 ILE B N 1
ATOM 1780 C CA . ILE B 1 97 ? 1.228 -10.328 17.719 1 68.38 97 ILE B CA 1
ATOM 1781 C C . ILE B 1 97 ? 0.99 -9.32 18.828 1 68.38 97 ILE B C 1
ATOM 1783 O O . ILE B 1 97 ? -0.14 -9.156 19.297 1 68.38 97 ILE B O 1
ATOM 1787 N N . GLY B 1 98 ? 2.037 -8.609 19.344 1 61.53 98 GLY B N 1
ATOM 1788 C CA . GLY B 1 98 ? 1.928 -7.617 20.406 1 61.53 98 GLY B CA 1
ATOM 1789 C C . GLY B 1 98 ? 2.348 -8.148 21.766 1 61.53 98 GLY B C 1
ATOM 1790 O O . GLY B 1 98 ? 2.736 -9.312 21.875 1 61.53 98 GLY B O 1
ATOM 1791 N N . PRO B 1 99 ? 2.383 -7.211 22.688 1 57.69 99 PRO B N 1
ATOM 1792 C CA . PRO B 1 99 ? 2.865 -7.633 24.016 1 57.69 99 PRO B CA 1
ATOM 1793 C C . PRO B 1 99 ? 2.02 -8.742 24.625 1 57.69 99 PRO B C 1
ATOM 1795 O O . PRO B 1 99 ? 0.804 -8.789 24.406 1 57.69 99 PRO B O 1
ATOM 1798 N N . ILE B 1 100 ? 2.738 -9.781 24.984 1 55.44 100 ILE B N 1
ATOM 1799 C CA . ILE B 1 100 ? 2.141 -10.961 25.609 1 55.44 100 ILE B CA 1
ATOM 1800 C C . ILE B 1 100 ? 1.089 -10.523 26.625 1 55.44 100 ILE B C 1
ATOM 1802 O O . ILE B 1 100 ? 0.041 -11.164 26.75 1 55.44 100 ILE B O 1
ATOM 1806 N N . ASP B 1 101 ? 1.398 -9.547 27.328 1 55.91 101 ASP B N 1
ATOM 1807 C CA . ASP B 1 101 ? 0.534 -9.109 28.422 1 55.91 101 ASP B CA 1
ATOM 1808 C C . ASP B 1 101 ? -0.619 -8.258 27.906 1 55.91 101 ASP B C 1
ATOM 1810 O O . ASP B 1 101 ? -1.375 -7.684 28.688 1 55.91 101 ASP B O 1
ATOM 1814 N N . ALA B 1 102 ? -0.563 -8.195 26.656 1 56 102 ALA B N 1
ATOM 1815 C CA . ALA B 1 102 ? -1.622 -7.34 26.141 1 56 102 ALA B CA 1
ATOM 1816 C C . ALA B 1 102 ? -2.984 -8.016 26.25 1 56 102 ALA B C 1
ATOM 1818 O O . ALA B 1 102 ? -3.082 -9.242 26.156 1 56 102 ALA B O 1
ATOM 1819 N N . HIS B 1 103 ? -3.979 -7.348 26.688 1 56.84 103 HIS B N 1
ATOM 1820 C CA . HIS B 1 103 ? -5.336 -7.867 26.781 1 56.84 103 HIS B CA 1
ATOM 1821 C C . HIS B 1 103 ? -5.773 -8.516 25.469 1 56.84 103 HIS B C 1
ATOM 1823 O O . HIS B 1 103 ? -5.379 -8.07 24.391 1 56.84 103 HIS B O 1
ATOM 1829 N N . PRO B 1 104 ? -6.289 -9.773 25.578 1 53.94 104 PRO B N 1
ATOM 1830 C CA . PRO B 1 104 ? -6.73 -10.531 24.406 1 53.94 104 PRO B CA 1
ATOM 1831 C C . PRO B 1 104 ? -7.41 -9.648 23.359 1 53.94 104 PRO B C 1
ATOM 1833 O O . PRO B 1 104 ? -7.258 -9.883 22.156 1 53.94 104 PRO B O 1
ATOM 1836 N N . GLU B 1 105 ? -8.18 -8.789 23.875 1 53.91 105 GLU B N 1
ATOM 1837 C CA . GLU B 1 105 ? -8.875 -7.883 22.969 1 53.91 105 GLU B CA 1
ATOM 1838 C C . GLU B 1 105 ? -7.891 -7.02 22.188 1 53.91 105 GLU B C 1
ATOM 1840 O O . GLU B 1 105 ? -8.242 -6.449 21.156 1 53.91 105 GLU B O 1
ATOM 1845 N N . ALA B 1 106 ? -6.762 -7.191 22.828 1 55.12 106 ALA B N 1
ATOM 1846 C CA . ALA B 1 106 ? -5.676 -6.41 22.234 1 55.12 106 ALA B CA 1
ATOM 1847 C C . ALA B 1 106 ? -4.91 -7.23 21.203 1 55.12 106 ALA B C 1
ATOM 1849 O O . ALA B 1 106 ? -3.848 -6.812 20.734 1 55.12 106 ALA B O 1
ATOM 1850 N N . ALA B 1 107 ? -5.469 -8.477 21.047 1 58.75 107 ALA B N 1
ATOM 1851 C CA . ALA B 1 107 ? -4.773 -9.266 20.031 1 58.75 107 ALA B CA 1
ATOM 1852 C C . ALA B 1 107 ? -4.918 -8.625 18.656 1 58.75 107 ALA B C 1
ATOM 1854 O O . ALA B 1 107 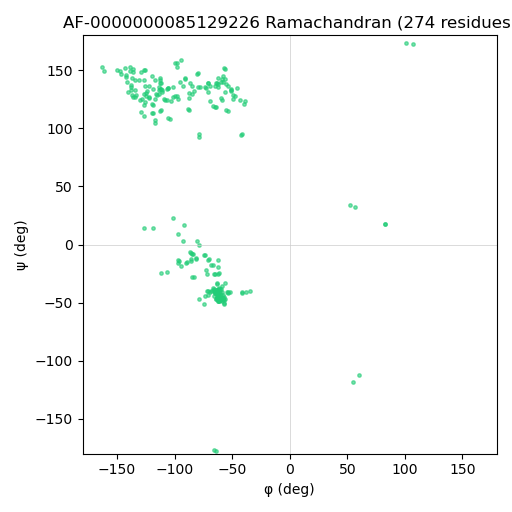? -6.035 -8.367 18.203 1 58.75 107 ALA B O 1
ATOM 1855 N N . ALA B 1 108 ? -3.83 -8.289 18.156 1 75 108 ALA B N 1
ATOM 1856 C CA . ALA B 1 108 ? -3.791 -7.648 16.844 1 75 108 ALA B CA 1
ATOM 1857 C C . ALA B 1 108 ? -4.18 -8.633 15.742 1 75 108 ALA B C 1
ATOM 1859 O O . ALA B 1 108 ? -3.816 -9.805 15.805 1 75 108 ALA B O 1
ATOM 1860 N N . TRP B 1 109 ? -5.16 -8.297 15 1 86.81 109 TRP B N 1
ATOM 1861 C CA . TRP B 1 109 ? -5.535 -9.07 13.82 1 86.81 109 TRP B CA 1
ATOM 1862 C C . TRP B 1 109 ? -4.949 -8.453 12.555 1 86.81 109 TRP B C 1
ATOM 1864 O O . TRP B 1 109 ? -4.488 -7.312 12.57 1 86.81 109 TRP B O 1
ATOM 1874 N N . VAL B 1 110 ? -4.812 -9.305 11.539 1 91.75 110 VAL B N 1
ATOM 1875 C CA . VAL B 1 110 ? -4.059 -8.875 10.367 1 91.75 110 VAL B CA 1
ATOM 1876 C C . VAL B 1 110 ? -4.98 -8.828 9.148 1 91.75 110 VAL B C 1
ATOM 1878 O O . VAL B 1 110 ? -5.766 -9.75 8.922 1 91.75 110 VAL B O 1
ATOM 1881 N N . GLN B 1 111 ? -4.965 -7.773 8.477 1 93.06 111 GLN B N 1
ATOM 1882 C CA . GLN B 1 111 ? -5.508 -7.684 7.125 1 93.06 111 GLN B CA 1
ATOM 1883 C C . GLN B 1 111 ? -4.398 -7.773 6.078 1 93.06 111 GLN B C 1
ATOM 1885 O O . GLN B 1 111 ? -3.426 -7.02 6.133 1 93.06 111 GLN B O 1
ATOM 1890 N N . CYS B 1 112 ? -4.578 -8.68 5.117 1 95 112 CYS B N 1
ATOM 1891 C CA . CYS B 1 112 ? -3.617 -8.883 4.039 1 95 112 CYS B CA 1
ATOM 1892 C C . CYS B 1 112 ? -4.246 -8.562 2.686 1 95 112 CYS B C 1
ATOM 1894 O O . CYS B 1 112 ? -5.324 -9.07 2.367 1 95 112 CYS B O 1
ATOM 1896 N N . GLY B 1 113 ? -3.588 -7.676 1.954 1 96.5 113 GLY B N 1
ATOM 1897 C CA . GLY B 1 113 ? -4.008 -7.34 0.603 1 96.5 113 GLY B CA 1
ATOM 1898 C C . GLY B 1 113 ? -2.898 -7.488 -0.421 1 96.5 113 GLY B C 1
ATOM 1899 O O . GLY B 1 113 ? -1.742 -7.16 -0.146 1 96.5 113 GLY B O 1
ATOM 1900 N N . VAL B 1 114 ? -3.264 -8 -1.654 1 98 114 VAL B N 1
ATOM 1901 C CA . VAL B 1 114 ? -2.316 -8.133 -2.758 1 98 114 VAL B CA 1
ATOM 1902 C C . VAL B 1 114 ? -2.877 -7.453 -4.004 1 98 114 VAL B C 1
ATOM 1904 O O . VAL B 1 114 ? -3.957 -7.809 -4.48 1 98 114 VAL B O 1
ATOM 1907 N N . PHE B 1 115 ? -2.146 -6.445 -4.508 1 97.75 115 PHE B N 1
ATOM 1908 C CA . PHE B 1 115 ? -2.441 -5.801 -5.781 1 97.75 115 PHE B CA 1
ATOM 1909 C C . PHE B 1 115 ? -1.67 -6.465 -6.914 1 97.75 115 PHE B C 1
ATOM 1911 O O . PHE B 1 115 ? -0.491 -6.793 -6.762 1 97.75 115 PHE B O 1
ATOM 1918 N N . LEU B 1 116 ? -2.369 -6.676 -7.996 1 97.62 116 LEU B N 1
ATOM 1919 C CA . LEU B 1 116 ? -1.724 -7.027 -9.258 1 97.62 116 LEU B CA 1
ATOM 1920 C C . LEU B 1 116 ? -1.686 -5.828 -10.195 1 97.62 116 LEU B C 1
ATOM 1922 O O . LEU B 1 116 ? -2.725 -5.23 -10.492 1 97.62 116 LEU B O 1
ATOM 1926 N N . GLN B 1 117 ? -0.509 -5.477 -10.617 1 96.06 117 GLN B N 1
ATOM 1927 C CA . GLN B 1 117 ? -0.323 -4.371 -11.547 1 96.06 117 GLN B CA 1
ATOM 1928 C C . GLN B 1 117 ? 0.428 -4.824 -12.797 1 96.06 117 GLN B C 1
ATOM 1930 O O . GLN B 1 117 ? 1.469 -5.48 -12.695 1 96.06 117 GLN B O 1
ATOM 1935 N N . GLU B 1 118 ? -0.136 -4.438 -13.852 1 93.12 118 GLU B N 1
ATOM 1936 C CA . GLU B 1 118 ? 0.558 -4.68 -15.109 1 93.12 118 GLU B CA 1
ATOM 1937 C C . GLU B 1 118 ? 1.164 -3.395 -15.664 1 93.12 118 GLU B C 1
ATOM 1939 O O . GLU B 1 118 ? 0.504 -2.355 -15.695 1 93.12 118 GLU B O 1
ATOM 1944 N N . HIS B 1 119 ? 2.346 -3.475 -16.094 1 91.75 119 HIS B N 1
ATOM 1945 C CA . HIS B 1 119 ? 3.104 -2.367 -16.656 1 91.75 119 HIS B CA 1
ATOM 1946 C C . HIS B 1 119 ? 3.686 -2.738 -18.016 1 91.75 119 HIS B C 1
ATOM 1948 O O . HIS B 1 119 ? 4.348 -3.771 -18.156 1 91.75 119 HIS B O 1
ATOM 1954 N N . PRO B 1 120 ? 3.361 -1.898 -19.031 1 90.81 120 PRO B N 1
ATOM 1955 C CA . PRO B 1 120 ? 3.963 -2.221 -20.328 1 90.81 120 PRO B CA 1
ATOM 1956 C C . PRO B 1 120 ? 5.484 -2.32 -20.266 1 90.81 120 PRO B C 1
ATOM 1958 O O . PRO B 1 120 ? 6.137 -1.482 -19.641 1 90.81 120 PRO B O 1
ATOM 1961 N N . LYS B 1 121 ? 5.941 -3.361 -20.969 1 89.81 121 LYS B N 1
ATOM 1962 C CA . LYS B 1 121 ? 7.383 -3.594 -20.984 1 89.81 121 LYS B CA 1
ATOM 1963 C C . LYS B 1 121 ? 8.133 -2.363 -21.484 1 89.81 121 LYS B C 1
ATOM 1965 O O . LYS B 1 121 ? 9.219 -2.053 -21 1 89.81 121 LYS B O 1
ATOM 1970 N N . SER B 1 122 ? 7.602 -1.541 -22.422 1 92.06 122 SER B N 1
ATOM 1971 C CA . SER B 1 122 ? 8.234 -0.369 -23.016 1 92.06 122 SER B CA 1
ATOM 1972 C C . SER B 1 122 ? 8.383 0.755 -22 1 92.06 122 SER B C 1
ATOM 1974 O O . SER B 1 122 ? 9.125 1.715 -22.234 1 92.06 122 SER B O 1
ATOM 1976 N N . HIS B 1 123 ? 7.703 0.712 -20.984 1 92.69 123 HIS B N 1
ATOM 1977 C CA . HIS B 1 123 ? 7.758 1.742 -19.953 1 92.69 123 HIS B CA 1
ATOM 1978 C C . HIS B 1 123 ? 8.695 1.336 -18.812 1 92.69 123 HIS B C 1
ATOM 1980 O O . HIS B 1 123 ? 8.688 1.958 -17.75 1 92.69 123 HIS B O 1
ATOM 1986 N N . TYR B 1 124 ? 9.383 0.219 -19.156 1 92.88 124 TYR B N 1
ATOM 1987 C CA . TYR B 1 124 ? 10.266 -0.32 -18.125 1 92.88 124 TYR B CA 1
ATOM 1988 C C . TYR B 1 124 ? 11.688 -0.463 -18.641 1 92.88 124 TYR B C 1
ATOM 1990 O O . TYR B 1 124 ? 11.914 -1.056 -19.688 1 92.88 124 TYR B O 1
ATOM 1998 N N . LEU B 1 125 ? 12.648 0.094 -17.906 1 92.81 125 LEU B N 1
ATOM 1999 C CA . LEU B 1 125 ? 14.07 -0.009 -18.219 1 92.81 125 LEU B CA 1
ATOM 2000 C C . LEU B 1 125 ? 14.828 -0.714 -17.109 1 92.81 125 LEU B C 1
ATOM 2002 O O . LEU B 1 125 ? 14.562 -0.478 -15.922 1 92.81 125 LEU B O 1
ATOM 2006 N N . LYS B 1 126 ? 15.688 -1.665 -17.5 1 90.69 126 LYS B N 1
ATOM 2007 C CA . LYS B 1 126 ? 16.469 -2.414 -16.531 1 90.69 126 LYS B CA 1
ATOM 2008 C C . LYS B 1 126 ? 17.922 -2.523 -16.953 1 90.69 126 LYS B C 1
ATOM 2010 O O . LYS B 1 126 ? 18.219 -2.74 -18.141 1 90.69 126 LYS B O 1
ATOM 2015 N N . ARG B 1 127 ? 18.875 -2.238 -15.945 1 89.5 127 ARG B N 1
ATOM 2016 C CA . ARG B 1 127 ? 20.312 -2.445 -16.109 1 89.5 127 ARG B CA 1
ATOM 2017 C C . ARG B 1 127 ? 20.922 -3.061 -14.859 1 89.5 127 ARG B C 1
ATOM 2019 O O . ARG B 1 127 ? 20.484 -2.766 -13.742 1 89.5 127 ARG B O 1
ATOM 2026 N N . GLN B 1 128 ? 21.844 -4.066 -15.047 1 88.69 128 GLN B N 1
ATOM 2027 C CA . GLN B 1 128 ? 22.578 -4.672 -13.945 1 88.69 128 GLN B CA 1
ATOM 2028 C C . GLN B 1 128 ? 24.062 -4.316 -14.016 1 88.69 128 GLN B C 1
ATOM 2030 O O . GLN B 1 128 ? 24.609 -4.16 -15.102 1 88.69 128 GLN B O 1
ATOM 2035 N N . TRP B 1 129 ? 24.547 -4.047 -12.859 1 89.12 129 TRP B N 1
ATOM 2036 C CA . TRP B 1 129 ? 25.969 -3.75 -12.75 1 89.12 129 TRP B CA 1
ATOM 2037 C C . TRP B 1 129 ? 26.703 -4.844 -11.977 1 89.12 129 TRP B C 1
ATOM 2039 O O . TRP B 1 129 ? 26.172 -5.367 -10.992 1 89.12 129 TRP B O 1
ATOM 2049 N N . ASN B 1 130 ? 27.875 -5.305 -12.305 1 89.75 130 ASN B N 1
ATOM 2050 C CA . ASN B 1 130 ? 28.734 -6.281 -11.641 1 89.75 130 ASN B CA 1
ATOM 2051 C C . ASN B 1 130 ? 27.984 -7.574 -11.336 1 89.75 130 ASN B C 1
ATOM 2053 O O . ASN B 1 130 ? 28.172 -8.18 -10.281 1 89.75 130 ASN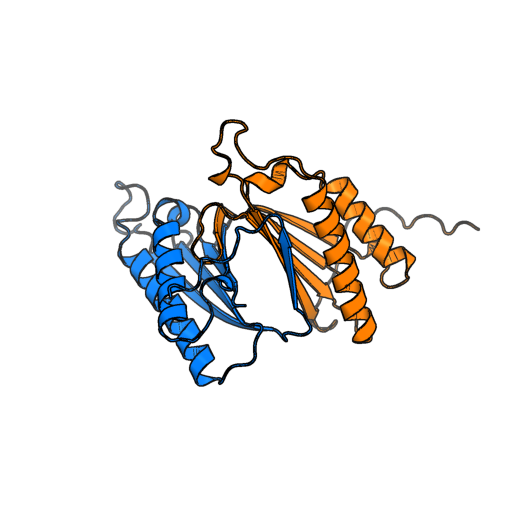 B O 1
ATOM 2057 N N . ALA B 1 131 ? 27.078 -7.902 -12.211 1 83.69 131 ALA B N 1
ATOM 2058 C CA . ALA B 1 131 ? 26.297 -9.125 -12.016 1 83.69 131 ALA B CA 1
ATOM 2059 C C . ALA B 1 131 ? 27.203 -10.359 -12.086 1 83.69 131 ALA B C 1
ATOM 2061 O O . ALA B 1 131 ? 28.141 -10.398 -12.867 1 83.69 131 ALA B O 1
ATOM 2062 N N . PRO B 1 132 ? 26.891 -11.273 -11.078 1 80.81 132 PRO B N 1
ATOM 2063 C CA . PRO B 1 132 ? 27.656 -12.516 -11.18 1 80.81 132 PRO B CA 1
ATOM 2064 C C . PRO B 1 132 ? 27.453 -13.219 -12.523 1 80.81 132 PRO B C 1
ATOM 2066 O O . PRO B 1 132 ? 26.422 -13.062 -13.156 1 80.81 132 PRO B O 1
ATOM 2069 N N . PRO B 1 133 ? 28.5 -13.797 -12.93 1 74.06 133 PRO B N 1
ATOM 2070 C CA . PRO B 1 133 ? 28.375 -14.547 -14.188 1 74.06 133 PRO B CA 1
ATOM 2071 C C . PRO B 1 133 ? 27.281 -15.609 -14.133 1 74.06 133 PRO B C 1
ATOM 2073 O O . PRO B 1 133 ? 27.016 -16.172 -13.062 1 74.06 133 PRO B O 1
ATOM 2076 N N . PRO B 1 134 ? 26.406 -15.594 -15.227 1 67.81 134 PRO B N 1
ATOM 2077 C CA . PRO B 1 134 ? 25.359 -16.609 -15.242 1 67.81 134 PRO B CA 1
ATOM 2078 C C . PRO B 1 134 ? 25.891 -18 -14.891 1 67.81 134 PRO B C 1
ATOM 2080 O O . PRO B 1 134 ? 27.062 -18.312 -15.141 1 67.81 134 PRO B O 1
ATOM 2083 N N . ALA B 1 135 ? 25.125 -18.75 -13.961 1 64.38 135 ALA B N 1
ATOM 2084 C CA . ALA B 1 135 ? 25.562 -20.094 -13.609 1 64.38 135 ALA B CA 1
ATOM 2085 C C . ALA B 1 135 ? 25.828 -20.938 -14.859 1 64.38 135 ALA B C 1
ATOM 2087 O O . ALA B 1 135 ? 25.125 -20.797 -15.867 1 64.38 135 ALA B O 1
ATOM 2088 N N . PRO B 1 136 ? 26.891 -21.578 -14.859 1 59.94 136 PRO B N 1
ATOM 2089 C CA . PRO B 1 136 ? 27.234 -22.391 -16.031 1 59.94 136 PRO B CA 1
ATOM 2090 C C . PRO B 1 136 ? 26.141 -23.391 -16.391 1 59.94 136 PRO B C 1
ATOM 2092 O O . PRO B 1 136 ? 25.438 -23.891 -15.508 1 59.94 136 PRO B O 1
ATOM 2095 N N . SER B 1 137 ? 25.469 -23.297 -17.578 1 55.59 137 SER B N 1
ATOM 2096 C CA . SER B 1 137 ? 24.562 -24.328 -18.078 1 55.59 137 SER B CA 1
ATOM 2097 C C . SER B 1 137 ? 25.125 -25.719 -17.859 1 55.59 137 SER B C 1
ATOM 2099 O O . SER B 1 137 ? 26.297 -25.984 -18.156 1 55.59 137 SER B O 1
ATOM 2101 N N . THR B 1 138 ? 24.719 -26.328 -16.734 1 51.75 138 THR B N 1
ATOM 2102 C CA . THR B 1 138 ? 25.172 -27.719 -16.672 1 51.75 138 THR B CA 1
ATOM 2103 C C . THR B 1 138 ? 25.094 -28.391 -18.031 1 51.75 138 THR B C 1
ATOM 2105 O O . THR B 1 138 ? 24.031 -28.391 -18.672 1 51.75 138 THR B O 1
ATOM 2108 N N . PRO B 1 139 ? 26.297 -28.922 -18.453 1 53.81 139 PRO B N 1
ATOM 2109 C CA . PRO B 1 139 ? 26.266 -29.703 -19.688 1 53.81 139 PRO B CA 1
ATOM 2110 C C . PRO B 1 139 ? 25.234 -30.828 -19.672 1 53.81 139 PRO B C 1
ATOM 2112 O O . PRO B 1 139 ? 24.891 -31.328 -18.594 1 53.81 139 PRO B O 1
#